Protein AF-0000000081416706 (afdb_homodimer)

Structure (mmCIF, N/CA/C/O backbone):
data_AF-0000000081416706-model_v1
#
loop_
_entity.id
_entity.type
_entity.pdbx_description
1 polymer 'Fido domain-containing protein'
#
loop_
_atom_site.group_PDB
_atom_site.id
_atom_site.type_symbol
_atom_site.label_atom_id
_atom_site.label_alt_id
_atom_site.label_comp_id
_atom_site.label_asym_id
_atom_site.label_entity_id
_atom_site.label_seq_id
_atom_site.pdbx_PDB_ins_code
_atom_site.Cartn_x
_atom_site.Cartn_y
_atom_site.Cartn_z
_atom_site.occupancy
_atom_site.B_iso_or_equiv
_atom_site.auth_seq_id
_atom_site.auth_comp_id
_atom_site.auth_asym_id
_atom_site.auth_atom_id
_atom_site.pdbx_PDB_model_num
ATOM 1 N N . MET A 1 1 ? -8.039 29.594 26.156 1 27.03 1 MET A N 1
ATOM 2 C CA 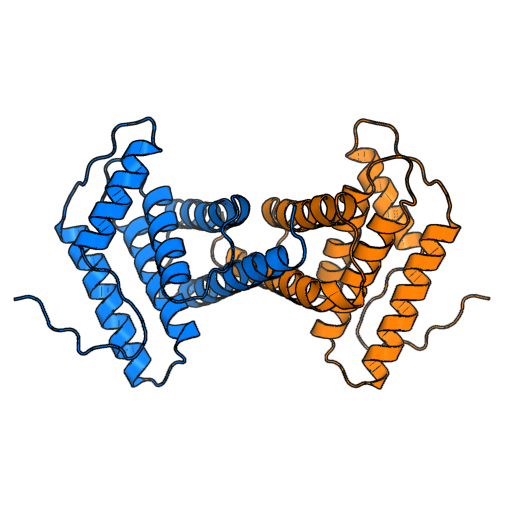. MET A 1 1 ? -9.359 28.984 26.078 1 27.03 1 MET A CA 1
ATOM 3 C C . MET A 1 1 ? -9.305 27.688 25.266 1 27.03 1 MET A C 1
ATOM 5 O O . MET A 1 1 ? -8.891 27.688 24.109 1 27.03 1 MET A O 1
ATOM 9 N N . HIS A 1 2 ? -9.125 26.594 25.922 1 32.44 2 HIS A N 1
ATOM 10 C CA . HIS A 1 2 ? -9.078 25.266 25.328 1 32.44 2 HIS A CA 1
ATOM 11 C C . HIS A 1 2 ? -10.352 24.969 24.547 1 32.44 2 HIS A C 1
ATOM 13 O O . HIS A 1 2 ? -11.453 25.016 25.094 1 32.44 2 HIS A O 1
ATOM 19 N N . LYS A 1 3 ? -10.43 25.5 23.375 1 37.28 3 LYS A N 1
ATOM 20 C CA . LYS A 1 3 ? -11.633 25.344 22.562 1 37.28 3 LYS A CA 1
ATOM 21 C C . LYS A 1 3 ? -12.148 23.906 22.609 1 37.28 3 LYS A C 1
ATOM 23 O O . LYS A 1 3 ? -11.398 22.969 22.391 1 37.28 3 LYS A O 1
ATOM 28 N N . ASP A 1 4 ? -13.133 23.594 23.453 1 36.72 4 ASP A N 1
ATOM 29 C CA . ASP A 1 4 ? -13.914 22.359 23.609 1 36.72 4 ASP A CA 1
ATOM 30 C C . ASP A 1 4 ? -14.469 21.891 22.266 1 36.72 4 ASP A C 1
ATOM 32 O O . ASP A 1 4 ? -15.312 22.562 21.672 1 36.72 4 ASP A O 1
ATOM 36 N N . PHE A 1 5 ? -13.688 21.453 21.344 1 41.62 5 PHE A N 1
ATOM 37 C CA . PHE A 1 5 ? -14.234 20.922 20.094 1 41.62 5 PHE A CA 1
ATOM 38 C C . PHE A 1 5 ? -15.328 19.891 20.391 1 41.62 5 PHE A C 1
ATOM 40 O O . PHE A 1 5 ? -15.156 19.031 21.25 1 41.62 5 PHE A O 1
ATOM 47 N N . GLY A 1 6 ? -16.453 20.141 20.594 1 43.25 6 GLY A N 1
ATOM 48 C CA . GLY A 1 6 ? -17.531 19.156 20.703 1 43.25 6 GLY A CA 1
ATOM 49 C C . GLY A 1 6 ? -17.141 17.781 20.188 1 43.25 6 GLY A C 1
ATOM 50 O O . GLY A 1 6 ? -16.297 17.672 19.297 1 43.25 6 GLY A O 1
ATOM 51 N N . GLY A 1 7 ? -17.016 16.781 21.047 1 49.47 7 GLY A N 1
ATOM 52 C CA . GLY A 1 7 ? -16.5 15.43 20.922 1 49.47 7 GLY A CA 1
ATOM 53 C C . GLY A 1 7 ? -16.938 14.742 19.641 1 49.47 7 GLY A C 1
ATOM 54 O O . GLY A 1 7 ? -18.109 14.789 19.266 1 49.47 7 GLY A O 1
ATOM 55 N N . VAL A 1 8 ? -16.25 14.992 18.391 1 60 8 VAL A N 1
ATOM 56 C CA . VAL A 1 8 ? -16.469 14.094 17.266 1 60 8 VAL A CA 1
ATOM 57 C C . VAL A 1 8 ? -16.594 12.656 17.766 1 60 8 VAL A C 1
ATOM 59 O O . VAL A 1 8 ? -15.695 12.141 18.422 1 60 8 VAL A O 1
ATOM 62 N N . ARG A 1 9 ? -17.766 12.188 17.828 1 62.22 9 ARG A N 1
ATOM 63 C CA . ARG A 1 9 ? -18.078 10.891 18.406 1 62.22 9 ARG A CA 1
ATOM 64 C C . ARG A 1 9 ? -17.25 9.789 17.781 1 62.22 9 ARG A C 1
ATOM 66 O O . ARG A 1 9 ? -17.094 9.742 16.547 1 62.22 9 ARG A O 1
ATOM 73 N N . ASP A 1 10 ? -16.391 9.328 18.609 1 78.44 10 ASP A N 1
ATOM 74 C CA . ASP A 1 10 ? -15.82 8 18.406 1 78.44 10 ASP A CA 1
ATOM 75 C C . ASP A 1 10 ? -14.562 8.07 17.547 1 78.44 10 ASP A C 1
ATOM 77 O O . ASP A 1 10 ? -14.195 7.086 16.891 1 78.44 10 ASP A O 1
ATOM 81 N N . VAL A 1 11 ? -14.047 9.336 17.312 1 91.06 11 VAL A N 1
ATOM 82 C CA . VAL A 1 11 ? -12.773 9.477 16.609 1 91.06 11 VAL A CA 1
ATOM 83 C C . VAL A 1 11 ? -11.773 10.219 17.516 1 91.06 11 VAL A C 1
ATOM 85 O O . VAL A 1 11 ? -12.102 11.266 18.078 1 91.06 11 VAL A O 1
ATOM 88 N N . TYR A 1 12 ? -10.664 9.672 17.703 1 93.94 12 TYR A N 1
ATOM 89 C CA . TYR A 1 12 ? -9.602 10.336 18.453 1 93.94 12 TYR A CA 1
ATOM 90 C C . TYR A 1 12 ? -8.914 11.391 17.594 1 93.94 12 TYR A C 1
ATOM 92 O O . TYR A 1 12 ? -8.5 11.109 16.469 1 93.94 12 TYR A O 1
ATOM 100 N N . LEU A 1 13 ? -8.797 12.547 18.109 1 94.44 13 LEU A N 1
ATOM 101 C CA . LEU A 1 13 ? -8.047 13.633 17.484 1 94.44 13 LEU A CA 1
ATOM 102 C C . LEU A 1 13 ? -6.859 14.039 18.359 1 94.44 13 LEU A C 1
ATOM 104 O O . LEU A 1 13 ? -6.984 14.125 19.594 1 94.44 13 LEU A O 1
ATOM 108 N N . PRO A 1 14 ? -5.77 14.281 17.75 1 93.5 14 PRO A N 1
ATOM 109 C CA . PRO A 1 14 ? -4.582 14.594 18.547 1 93.5 14 PRO A CA 1
ATOM 110 C C . PRO A 1 14 ? -4.625 16 19.141 1 93.5 14 PRO A C 1
ATOM 112 O O . PRO A 1 14 ? -5.324 16.875 18.625 1 93.5 14 PRO A O 1
ATOM 115 N N . THR A 1 15 ? -3.932 16.141 20.203 1 96.31 15 THR A N 1
ATOM 116 C CA . THR A 1 15 ? -3.688 17.438 20.812 1 96.31 15 THR A CA 1
ATOM 117 C C . THR A 1 15 ? -2.305 17.969 20.438 1 96.31 15 THR A C 1
ATOM 119 O O . THR A 1 15 ? -1.508 17.25 19.828 1 96.31 15 THR A O 1
ATOM 122 N N . VAL A 1 16 ? -2.076 19.203 20.781 1 97.94 16 VAL A N 1
ATOM 123 C CA . VAL A 1 16 ? -0.749 19.766 20.562 1 97.94 16 VAL A CA 1
ATOM 124 C C . VAL A 1 16 ? 0.293 18.953 21.328 1 97.94 16 VAL A C 1
ATOM 126 O O . VAL A 1 16 ? 1.396 18.719 20.828 1 97.94 16 VAL A O 1
ATOM 129 N N . ASN A 1 17 ? -0.046 18.5 22.516 1 97.19 17 ASN A N 1
ATOM 130 C CA . ASN A 1 17 ? 0.869 17.688 23.297 1 97.19 17 ASN A CA 1
ATOM 131 C C . ASN A 1 17 ? 1.166 16.344 22.625 1 97.19 17 ASN A C 1
ATOM 133 O O . ASN A 1 17 ? 2.285 15.836 22.703 1 97.19 17 ASN A O 1
ATOM 137 N N . ASP A 1 18 ? 0.203 15.758 22 1 96.88 18 ASP A N 1
ATOM 138 C CA . ASP A 1 18 ? 0.428 14.539 21.234 1 96.88 18 ASP A CA 1
ATOM 139 C C . ASP A 1 18 ? 1.449 14.773 20.125 1 96.88 18 ASP A C 1
ATOM 141 O O . ASP A 1 18 ? 2.326 13.938 19.891 1 96.88 18 ASP A O 1
ATOM 145 N N . LEU A 1 19 ? 1.321 15.922 19.422 1 98.31 19 LEU A N 1
ATOM 146 C CA . LEU A 1 19 ? 2.258 16.25 18.359 1 98.31 19 LEU A CA 1
ATOM 147 C C . LEU A 1 19 ? 3.66 16.469 18.906 1 98.31 19 LEU A C 1
ATOM 149 O O . LEU A 1 19 ? 4.645 16.031 18.312 1 98.31 19 LEU A O 1
ATOM 153 N N . LYS A 1 20 ? 3.756 17.094 20.062 1 97.56 20 LYS A N 1
ATOM 154 C CA . LYS A 1 20 ? 5.055 17.312 20.688 1 97.56 20 LYS A CA 1
ATOM 155 C C . LYS A 1 20 ? 5.711 15.984 21.078 1 97.56 20 LYS A C 1
ATOM 157 O O . LYS A 1 20 ? 6.926 15.828 20.938 1 97.56 20 LYS A O 1
ATOM 162 N N . THR A 1 21 ? 4.926 15.102 21.578 1 96.81 21 THR A N 1
ATOM 163 C CA . THR A 1 21 ? 5.438 13.766 21.875 1 96.81 21 THR A CA 1
ATOM 164 C C . THR A 1 21 ? 5.996 13.109 20.609 1 96.81 21 THR A C 1
ATOM 166 O O . THR A 1 21 ? 7.055 12.477 20.656 1 96.81 21 THR A O 1
ATOM 169 N N . SER A 1 22 ? 5.285 13.203 19.484 1 97.19 22 SER A N 1
ATOM 170 C CA . SER A 1 22 ? 5.75 12.664 18.203 1 97.19 22 SER A CA 1
ATOM 171 C C . SER A 1 22 ? 7.059 13.312 17.766 1 97.19 22 SER A C 1
ATOM 173 O O . SER A 1 22 ? 7.922 12.648 17.188 1 97.19 22 SER A O 1
ATOM 175 N N . ILE A 1 23 ? 7.223 14.586 18.094 1 97.5 23 ILE A N 1
ATOM 176 C CA . ILE A 1 23 ? 8.438 15.305 17.734 1 97.5 23 ILE A CA 1
ATOM 177 C C . ILE A 1 23 ? 9.625 14.727 18.516 1 97.5 23 ILE A C 1
ATOM 179 O O . ILE A 1 23 ? 10.719 14.594 17.969 1 97.5 23 ILE A O 1
ATOM 183 N N . GLU A 1 24 ? 9.398 14.344 19.75 1 95.75 24 GLU A N 1
ATOM 184 C CA . GLU A 1 24 ? 10.453 13.727 20.547 1 95.75 24 GLU A CA 1
ATOM 185 C C . GLU A 1 24 ? 10.922 12.422 19.922 1 95.75 24 GLU A C 1
ATOM 187 O O . GLU A 1 24 ? 12.117 12.109 19.938 1 95.75 24 GLU A O 1
ATOM 192 N N . ILE A 1 25 ? 10.016 11.727 19.344 1 95 25 ILE A N 1
ATOM 193 C CA . ILE A 1 25 ? 10.336 10.469 18.688 1 95 25 ILE A CA 1
ATOM 194 C C . ILE A 1 25 ? 11.18 10.734 17.453 1 95 25 ILE A C 1
ATOM 196 O O . ILE A 1 25 ? 12.18 10.047 17.203 1 95 25 ILE A O 1
ATOM 200 N N . ILE A 1 26 ? 10.805 11.742 16.688 1 94.75 26 ILE A N 1
ATOM 201 C CA . ILE A 1 26 ? 11.516 12.094 15.469 1 94.75 26 ILE A CA 1
ATOM 202 C C . ILE A 1 26 ? 12.938 12.531 15.805 1 94.75 26 ILE A C 1
ATOM 204 O O . ILE A 1 26 ? 13.883 12.219 15.078 1 94.75 26 ILE A O 1
ATOM 208 N N . LYS A 1 27 ? 13.109 13.273 16.891 1 93.5 27 LYS A N 1
ATOM 209 C CA . LYS A 1 27 ? 14.422 13.75 17.328 1 93.5 27 LYS A CA 1
ATOM 210 C C . LYS A 1 27 ? 15.367 12.578 17.578 1 93.5 27 LYS A C 1
ATOM 212 O O . LYS A 1 27 ? 16.562 12.672 17.297 1 93.5 27 LYS A O 1
ATOM 217 N N . GLU A 1 28 ? 14.828 11.492 18.031 1 90.56 28 GLU A N 1
ATOM 218 C CA . GLU A 1 28 ? 15.633 10.312 18.359 1 90.56 28 GLU A CA 1
ATOM 219 C C . GLU A 1 28 ? 16.031 9.547 17.109 1 90.56 28 GLU A C 1
ATOM 221 O O . GLU A 1 28 ? 17 8.789 17.109 1 90.56 28 GLU A O 1
ATOM 226 N N . HIS A 1 29 ? 15.297 9.789 15.992 1 86.12 29 HIS A N 1
ATOM 227 C CA . HIS A 1 29 ? 15.508 8.977 14.805 1 86.12 29 HIS A CA 1
ATOM 228 C C . HIS A 1 29 ? 16.094 9.812 13.664 1 86.12 29 HIS A C 1
ATOM 230 O O . HIS A 1 29 ? 16.109 9.367 12.516 1 86.12 29 HIS A O 1
ATOM 236 N N . THR A 1 30 ? 16.375 11.039 14 1 83.88 30 THR A N 1
ATOM 237 C CA . THR A 1 30 ? 16.984 11.922 13.008 1 83.88 30 THR A CA 1
ATOM 238 C C . THR A 1 30 ? 18.406 12.312 13.422 1 83.88 30 THR A C 1
ATOM 240 O O . THR A 1 30 ? 18.656 12.586 14.594 1 83.88 30 THR A O 1
ATOM 243 N N . GLU A 1 31 ? 19.312 12.195 12.484 1 83.06 31 GLU A N 1
ATOM 244 C CA . GLU A 1 31 ? 20.719 12.5 12.773 1 83.06 31 GLU A CA 1
ATOM 245 C C . GLU A 1 31 ? 20.906 13.977 13.094 1 83.06 31 GLU A C 1
ATOM 247 O O . GLU A 1 31 ? 21.547 14.328 14.086 1 83.06 31 GLU A O 1
ATOM 252 N N . ASP A 1 32 ? 20.391 14.867 12.234 1 81.44 32 ASP A N 1
ATOM 253 C CA . ASP A 1 32 ? 20.484 16.297 12.469 1 81.44 32 ASP A CA 1
ATO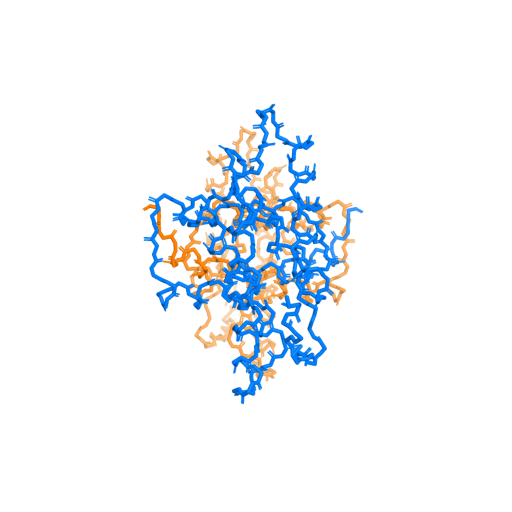M 254 C C . ASP A 1 32 ? 19.531 16.75 13.57 1 81.44 32 ASP A C 1
ATOM 256 O O . ASP A 1 32 ? 18.453 16.156 13.75 1 81.44 32 ASP A O 1
ATOM 260 N N . PRO A 1 33 ? 19.984 17.734 14.336 1 87.5 33 PRO A N 1
ATOM 261 C CA . PRO A 1 33 ? 19.109 18.219 15.398 1 87.5 33 PRO A CA 1
ATOM 262 C C . PRO A 1 33 ? 17.766 18.719 14.875 1 87.5 33 PRO A C 1
ATOM 264 O O . PRO A 1 33 ? 17.703 19.406 13.852 1 87.5 33 PRO A O 1
ATOM 267 N N . VAL A 1 34 ? 16.703 18.25 15.438 1 93.81 34 VAL A N 1
ATOM 268 C CA . VAL A 1 34 ? 15.336 18.641 15.133 1 93.81 34 VAL A CA 1
ATOM 269 C C . VAL A 1 34 ? 14.797 19.531 16.25 1 93.81 34 VAL A C 1
ATOM 271 O O . VAL A 1 34 ? 14.859 19.172 17.422 1 93.81 34 VAL A O 1
ATOM 274 N N . GLU A 1 35 ? 14.414 20.703 15.867 1 95.31 35 GLU A N 1
ATOM 275 C CA . GLU A 1 35 ? 13.828 21.625 16.828 1 95.31 35 GLU A CA 1
ATOM 276 C C . GLU A 1 35 ? 12.469 22.141 16.359 1 95.31 35 GLU A C 1
ATOM 278 O O . GLU A 1 35 ? 12.266 22.375 15.164 1 95.31 35 GLU A O 1
ATOM 283 N N . LEU A 1 36 ? 11.562 22.312 17.297 1 97.12 36 LEU A N 1
ATOM 284 C CA . LEU A 1 36 ? 10.281 22.953 17.016 1 97.12 36 LEU A CA 1
ATOM 285 C C . LEU A 1 36 ? 10.461 24.438 16.766 1 97.12 36 LEU A C 1
ATOM 287 O O . LEU A 1 36 ? 11.008 25.156 17.594 1 97.12 36 LEU A O 1
ATOM 291 N N . MET A 1 37 ? 9.977 24.875 15.586 1 96.31 37 MET A N 1
ATOM 292 C CA . MET A 1 37 ? 10.141 26.281 15.195 1 96.31 37 MET A CA 1
ATOM 293 C C . MET A 1 37 ? 9.039 27.141 15.805 1 96.31 37 MET A C 1
ATOM 295 O O . MET A 1 37 ? 9.273 28.297 16.156 1 96.31 37 MET A O 1
ATOM 299 N N . SER A 1 38 ? 7.895 26.594 15.898 1 92.69 38 SER A N 1
ATOM 300 C CA . SER A 1 38 ? 6.754 27.375 16.359 1 92.69 38 SER A CA 1
ATOM 301 C C . SER A 1 38 ? 5.637 26.469 16.875 1 92.69 38 SER A C 1
ATOM 303 O O . SER A 1 38 ? 5.09 25.672 16.109 1 92.69 38 SER A O 1
ATOM 305 N N . GLU A 1 39 ? 5.277 26.688 18.031 1 96.56 39 GLU A N 1
ATOM 306 C CA . GLU A 1 39 ? 4.148 25.938 18.578 1 96.56 39 GLU A CA 1
ATOM 307 C C . GLU A 1 39 ? 2.834 26.375 17.938 1 96.56 39 GLU A C 1
ATOM 309 O O . GLU A 1 39 ? 1.889 25.578 17.859 1 96.56 39 GLU A O 1
ATOM 314 N N . GLU A 1 40 ? 2.797 27.562 17.438 1 97.5 40 GLU A N 1
ATOM 315 C CA . GLU A 1 40 ? 1.608 28.094 16.781 1 97.5 40 GLU A CA 1
ATOM 316 C C . GLU A 1 40 ? 1.27 27.266 15.531 1 97.5 40 GLU A C 1
ATOM 318 O O . GLU A 1 40 ? 0.095 27.078 15.219 1 97.5 40 GLU A O 1
ATOM 323 N N . LYS A 1 41 ? 2.283 26.828 14.836 1 98.19 41 LYS A N 1
ATOM 324 C CA . LYS A 1 41 ? 2.057 26 13.664 1 98.19 41 LYS A CA 1
ATOM 325 C C . LYS A 1 41 ? 1.415 24.672 14.039 1 98.19 41 LYS A C 1
ATOM 327 O O . LYS A 1 41 ? 0.538 24.172 13.336 1 98.19 41 LYS A O 1
ATOM 332 N N . LEU A 1 42 ? 1.836 24.141 15.188 1 98.56 42 LEU A N 1
ATOM 333 C CA . LEU A 1 42 ? 1.213 22.906 15.672 1 98.56 42 LEU A CA 1
ATOM 334 C C . LEU A 1 42 ? -0.248 23.156 16.031 1 98.56 42 LEU A C 1
ATOM 336 O O . LEU A 1 42 ? -1.109 22.312 15.742 1 98.56 42 LEU A O 1
ATOM 340 N N . GLU A 1 43 ? -0.478 24.281 16.672 1 98.25 43 GLU A N 1
ATOM 341 C CA . GLU A 1 43 ? -1.843 24.641 17.047 1 98.25 43 GLU A CA 1
ATOM 342 C C . GLU A 1 43 ? -2.736 24.766 15.812 1 98.25 43 GLU A C 1
ATOM 344 O O . GLU A 1 43 ? -3.885 24.328 15.828 1 98.25 43 GLU A O 1
ATOM 349 N N . GLN A 1 44 ? -2.178 25.328 14.805 1 98.25 44 GLN A N 1
ATOM 350 C CA . GLN A 1 44 ? -2.918 25.484 13.555 1 98.25 44 GLN A CA 1
ATOM 351 C C . GLN A 1 44 ? -3.291 24.125 12.977 1 98.25 44 GLN A C 1
ATOM 353 O O . GLN A 1 44 ? -4.422 23.922 12.531 1 98.25 44 GLN A O 1
ATOM 358 N N . VAL A 1 45 ? -2.361 23.219 12.93 1 98.31 45 VAL A N 1
ATOM 359 C CA . VAL A 1 45 ? -2.59 21.875 12.406 1 98.31 45 VAL A CA 1
ATOM 360 C C . VAL A 1 45 ? -3.713 21.203 13.188 1 98.31 45 VAL A C 1
ATOM 362 O O . VAL A 1 45 ? -4.637 20.625 12.602 1 98.31 45 VAL A O 1
ATOM 365 N N . VAL A 1 46 ? -3.695 21.281 14.5 1 98.12 46 VAL A N 1
ATOM 366 C CA . VAL A 1 46 ? -4.664 20.641 15.383 1 98.12 46 VAL A CA 1
ATOM 367 C C . VAL A 1 46 ? -6.035 21.281 15.211 1 98.12 46 VAL A C 1
ATOM 369 O O . VAL A 1 46 ? -7.051 20.594 15.117 1 98.12 46 VAL A O 1
ATOM 372 N N . GLU A 1 47 ? -6.023 22.578 15.125 1 97.19 47 GLU A N 1
ATOM 373 C CA . GLU A 1 47 ? -7.277 23.312 14.945 1 97.19 47 GLU A CA 1
ATOM 374 C C . GLU A 1 47 ? -7.938 22.953 13.617 1 97.19 47 GLU A C 1
ATOM 376 O O . GLU A 1 47 ? -9.148 22.734 13.555 1 97.19 47 GLU A O 1
ATOM 381 N N . SER A 1 48 ?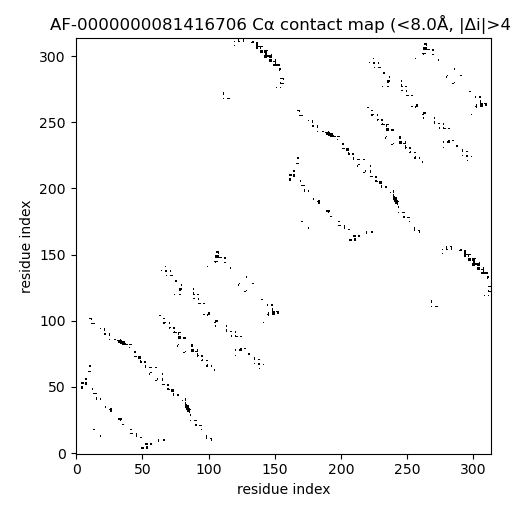 -7.125 22.938 12.602 1 96.62 48 SER A N 1
ATOM 382 C CA . SER A 1 48 ? -7.633 22.578 11.281 1 96.62 48 SER A CA 1
ATOM 383 C C . SER A 1 48 ? -8.211 21.156 11.289 1 96.62 48 SER A C 1
ATOM 385 O O . SER A 1 48 ? -9.266 20.922 10.703 1 96.62 48 SER A O 1
ATOM 387 N N . ALA A 1 49 ? -7.547 20.25 11.922 1 95.81 49 ALA A N 1
ATOM 388 C CA . ALA A 1 49 ? -8.008 18.859 12.039 1 95.81 49 ALA A CA 1
ATOM 389 C C . ALA A 1 49 ? -9.352 18.797 12.758 1 95.81 49 ALA A C 1
ATOM 391 O O . ALA A 1 49 ? -10.266 18.109 12.305 1 95.81 49 ALA A O 1
ATOM 392 N N . HIS A 1 50 ? -9.453 19.516 13.844 1 95.5 50 HIS A N 1
ATOM 393 C CA . HIS A 1 50 ? -10.68 19.516 14.633 1 95.5 50 HIS A CA 1
ATOM 394 C C . HIS A 1 50 ? -11.836 20.125 13.852 1 95.5 50 HIS A C 1
ATOM 396 O O . HIS A 1 50 ? -12.961 19.625 13.898 1 95.5 50 HIS A O 1
ATOM 402 N N . PHE A 1 51 ? -11.531 21.172 13.203 1 96.19 51 PHE A N 1
ATOM 403 C CA . PHE A 1 51 ? -12.547 21.844 12.391 1 96.19 51 PHE A CA 1
ATOM 404 C C . PHE A 1 51 ? -13.055 20.906 11.297 1 96.19 51 PHE A C 1
ATOM 406 O O . PHE A 1 51 ? -14.266 20.75 11.117 1 96.19 51 PHE A O 1
ATOM 413 N N . LEU A 1 52 ? -12.117 20.281 10.602 1 96.94 52 LEU A N 1
ATOM 414 C CA . LEU A 1 52 ? -12.492 19.375 9.523 1 96.94 52 LEU A CA 1
ATOM 415 C C . LEU A 1 52 ? -13.305 18.203 10.055 1 96.94 52 LEU A C 1
ATOM 417 O O . LEU A 1 52 ? -14.312 17.828 9.461 1 96.94 52 LEU A O 1
ATOM 421 N N . ALA A 1 53 ? -12.891 17.656 11.141 1 96.56 53 ALA A N 1
ATOM 422 C CA . ALA A 1 53 ? -13.602 16.547 11.75 1 96.56 53 ALA A CA 1
ATOM 423 C C . ALA A 1 53 ? -15.047 16.922 12.07 1 96.56 53 ALA A C 1
ATOM 425 O O . ALA A 1 53 ? -15.977 16.172 11.789 1 96.56 53 ALA A O 1
ATOM 426 N N . SER A 1 54 ? -15.195 18.109 12.625 1 95 54 SER A N 1
ATOM 427 C CA . SER A 1 54 ? -16.531 18.594 12.977 1 95 54 SER A CA 1
ATOM 428 C C . SER A 1 54 ? -17.391 18.766 11.727 1 95 54 SER A C 1
ATOM 430 O O . SER A 1 54 ? -18.578 18.406 11.727 1 95 54 SER A O 1
ATOM 432 N N . LEU A 1 55 ? -16.828 19.328 10.734 1 96.12 55 LEU A N 1
ATOM 433 C CA . LEU A 1 55 ? -17.531 19.547 9.477 1 96.12 55 LEU A CA 1
ATOM 434 C C . LEU A 1 55 ? -17.969 18.203 8.875 1 96.12 55 LEU A C 1
ATOM 436 O O . LEU A 1 55 ? -19.125 18.062 8.469 1 96.12 55 LEU A O 1
ATOM 440 N N . LEU A 1 56 ? -17.078 17.266 8.836 1 96.12 56 LEU A N 1
ATOM 441 C CA . LEU A 1 56 ? -17.359 15.969 8.242 1 96.12 56 LEU A CA 1
ATOM 442 C C . LEU A 1 56 ? -18.422 15.219 9.039 1 96.12 56 LEU A C 1
ATOM 444 O O . LEU A 1 56 ? -19.281 14.547 8.461 1 96.12 56 LEU A O 1
ATOM 448 N N . GLN A 1 57 ? -18.344 15.359 10.328 1 93.69 57 GLN A N 1
ATOM 449 C CA . GLN A 1 57 ? -19.359 14.734 11.18 1 93.69 57 GLN A CA 1
ATOM 450 C C . GLN A 1 57 ? -20.75 15.281 10.883 1 93.69 57 GLN A C 1
ATOM 452 O O . GLN A 1 57 ? -21.719 14.523 10.781 1 93.69 57 GLN A O 1
ATOM 457 N N . ARG A 1 58 ? -20.828 16.562 10.719 1 95.12 58 ARG A N 1
ATOM 458 C CA . ARG A 1 58 ? -22.094 17.203 10.406 1 95.12 58 ARG A CA 1
ATOM 459 C C . ARG A 1 58 ? -22.625 16.75 9.055 1 95.12 58 ARG A C 1
ATOM 461 O O . ARG A 1 58 ? -23.828 16.641 8.852 1 95.12 58 ARG A O 1
ATOM 468 N N . GLU A 1 59 ? -21.734 16.406 8.133 1 96 59 GLU A N 1
ATOM 469 C CA . GLU A 1 59 ? -22.094 15.977 6.785 1 96 59 GLU A CA 1
ATOM 470 C C . GLU A 1 59 ? -22.453 14.492 6.746 1 96 59 GLU A C 1
ATOM 472 O O . GLU A 1 59 ? -22.844 13.969 5.699 1 96 59 GLU A O 1
ATOM 477 N N . GLY A 1 60 ? -22.281 13.836 7.809 1 94.44 60 GLY A N 1
ATOM 478 C CA . GLY A 1 60 ? -22.672 12.438 7.898 1 94.44 60 GLY A CA 1
ATOM 479 C C . GLY A 1 60 ? -21.656 11.492 7.281 1 94.44 60 GLY A C 1
ATOM 480 O O . GLY A 1 60 ? -22 10.383 6.863 1 94.44 60 GLY A O 1
ATOM 481 N N . ILE A 1 61 ? -20.406 11.922 7.242 1 93.88 61 ILE A N 1
ATOM 482 C CA . ILE A 1 61 ? -19.344 11.086 6.699 1 93.88 61 ILE A CA 1
ATOM 483 C C . ILE A 1 61 ? -19.047 9.938 7.664 1 93.88 61 ILE A C 1
ATOM 485 O O . ILE A 1 61 ? -19.078 10.125 8.883 1 93.88 61 ILE A O 1
ATOM 489 N N . GLY A 1 62 ? -18.781 8.758 7.133 1 94.25 62 GLY A N 1
ATOM 490 C CA . GLY A 1 62 ? -18.438 7.621 7.965 1 94.25 62 GLY A CA 1
ATOM 491 C C . GLY A 1 62 ? -17.156 7.836 8.766 1 94.25 62 GLY A C 1
ATOM 492 O O . GLY A 1 62 ? -16.281 8.586 8.344 1 94.25 62 GLY A O 1
ATOM 493 N N . GLU A 1 63 ? -17.047 7.152 9.844 1 94.75 63 GLU A N 1
ATOM 494 C CA . GLU A 1 63 ? -15.945 7.336 10.781 1 94.75 63 GLU A CA 1
ATOM 495 C C . GLU A 1 63 ? -14.609 7.051 10.117 1 94.75 63 GLU A C 1
ATOM 497 O O . GLU A 1 63 ? -13.656 7.816 10.281 1 94.75 63 GLU A O 1
ATOM 502 N N . ASP A 1 64 ? -14.555 5.969 9.391 1 95.81 64 ASP A N 1
ATOM 503 C CA . ASP A 1 64 ? -13.297 5.613 8.742 1 95.81 64 ASP A CA 1
ATOM 504 C C . ASP A 1 64 ? -12.852 6.707 7.777 1 95.81 64 ASP A C 1
ATOM 506 O O . ASP A 1 64 ? -11.688 7.113 7.789 1 95.81 64 ASP A O 1
ATOM 510 N N . GLU A 1 65 ? -13.781 7.145 6.957 1 96.5 65 GLU A N 1
ATOM 511 C CA . GLU A 1 65 ? -13.461 8.18 5.984 1 96.5 65 GLU A CA 1
ATOM 512 C C . GLU A 1 65 ? -13.07 9.484 6.676 1 96.5 65 GLU A C 1
ATOM 514 O O . GLU A 1 65 ? -12.164 10.188 6.223 1 96.5 65 GLU A O 1
ATOM 519 N N . MET A 1 66 ? -13.742 9.789 7.715 1 96.69 66 MET A N 1
ATOM 520 C CA . MET A 1 66 ? -13.414 10.984 8.492 1 96.69 66 MET A CA 1
ATOM 521 C C . MET A 1 66 ? -11.977 10.922 9.008 1 96.69 66 MET A C 1
ATOM 523 O O . MET A 1 66 ? -11.219 11.883 8.867 1 96.69 66 MET A O 1
ATOM 527 N N . VAL A 1 67 ? -11.617 9.75 9.562 1 97.62 67 VAL A N 1
ATOM 528 C CA . VAL A 1 67 ? -10.266 9.57 10.094 1 97.62 67 VAL A CA 1
ATOM 529 C C . VAL A 1 67 ? -9.242 9.75 8.977 1 97.62 67 VAL A C 1
ATOM 531 O O . VAL A 1 67 ? -8.242 10.445 9.148 1 97.62 67 VAL A O 1
ATOM 534 N N . LEU A 1 68 ? -9.539 9.164 7.828 1 98.38 68 LEU A N 1
ATOM 535 C CA . LEU A 1 68 ? -8.609 9.25 6.703 1 98.38 68 LEU A CA 1
ATOM 536 C C . LEU A 1 68 ? -8.398 10.695 6.27 1 98.38 68 LEU A C 1
ATOM 538 O O . LEU A 1 68 ? -7.266 11.125 6.055 1 98.38 68 LEU A O 1
ATOM 542 N N . LEU A 1 69 ? -9.445 11.43 6.211 1 98.06 69 LEU A N 1
ATOM 543 C CA . LEU A 1 69 ? -9.367 12.805 5.73 1 98.06 69 LEU A CA 1
ATOM 544 C C . LEU A 1 69 ? -8.695 13.703 6.762 1 98.06 69 LEU A C 1
ATOM 546 O O . LEU A 1 69 ? -7.883 14.562 6.406 1 98.06 69 LEU A O 1
ATOM 550 N N . VAL A 1 70 ? -9 13.508 7.992 1 98.06 70 VAL A N 1
ATOM 551 C CA . VAL A 1 70 ? -8.438 14.344 9.047 1 98.06 70 VAL A CA 1
ATOM 552 C C . VAL A 1 70 ? -6.941 14.055 9.188 1 98.06 70 VAL A C 1
ATOM 554 O O . VAL A 1 70 ? -6.129 14.977 9.281 1 98.06 70 VAL A O 1
ATOM 557 N N . ALA A 1 71 ? -6.59 12.766 9.188 1 98.5 71 ALA A N 1
ATOM 558 C CA . ALA A 1 71 ? -5.176 12.398 9.211 1 98.5 71 ALA A CA 1
ATOM 559 C C . ALA A 1 71 ? -4.434 13.008 8.023 1 98.5 71 ALA A C 1
ATOM 561 O O . ALA A 1 71 ? -3.328 13.531 8.18 1 98.5 71 ALA A O 1
ATOM 562 N N . ALA A 1 72 ? -5.09 12.969 6.879 1 98.62 72 ALA A N 1
ATOM 563 C CA . ALA A 1 72 ? -4.512 13.516 5.66 1 98.62 72 ALA A CA 1
ATOM 564 C C . ALA A 1 72 ? -4.32 15.031 5.777 1 98.62 72 ALA A C 1
ATOM 566 O O . ALA A 1 72 ? -3.307 15.57 5.328 1 98.62 72 ALA A O 1
ATOM 567 N N . LYS A 1 73 ? -5.297 15.664 6.316 1 98.5 73 LYS A N 1
ATOM 568 C CA . LYS A 1 73 ? -5.219 17.109 6.465 1 98.5 73 LYS A CA 1
ATOM 569 C C . LYS A 1 73 ? -4.047 17.516 7.359 1 98.5 73 LYS A C 1
ATOM 571 O O . LYS A 1 73 ? -3.312 18.453 7.047 1 98.5 73 LYS A O 1
ATOM 576 N N . MET A 1 74 ? -3.867 16.797 8.422 1 98.5 74 MET A N 1
ATOM 577 C CA . MET A 1 74 ? -2.736 17.078 9.305 1 98.5 74 MET A CA 1
ATOM 578 C C . MET A 1 74 ? -1.413 16.844 8.586 1 98.5 74 MET A C 1
ATOM 580 O O . MET A 1 74 ? -0.515 17.688 8.648 1 98.5 74 MET A O 1
ATOM 584 N N . PHE A 1 75 ? -1.343 15.734 7.934 1 98.81 75 PHE A N 1
ATOM 585 C CA . PHE A 1 75 ? -0.178 15.406 7.121 1 98.81 75 PHE A CA 1
ATOM 586 C C . PHE A 1 75 ? 0.13 16.531 6.137 1 98.81 75 PHE A C 1
ATOM 588 O O . PHE A 1 75 ? 1.259 17.016 6.082 1 98.81 75 PHE A O 1
ATOM 595 N N . TYR A 1 76 ? -0.851 16.906 5.438 1 98.69 76 TYR A N 1
ATOM 596 C CA . TYR A 1 76 ? -0.781 17.938 4.41 1 98.69 76 TYR A CA 1
ATOM 597 C C . TYR A 1 76 ? -0.283 19.266 4.996 1 98.69 76 TYR A C 1
ATOM 599 O O . TYR A 1 76 ? 0.648 19.875 4.461 1 98.69 76 TYR A O 1
ATOM 607 N N . GLU A 1 77 ? -0.823 19.672 6.047 1 98.44 77 GLU A N 1
ATOM 608 C CA . GLU A 1 77 ? -0.474 20.953 6.652 1 98.44 77 GLU A CA 1
ATOM 609 C C . GLU A 1 77 ? 0.931 20.922 7.246 1 98.44 77 GLU A C 1
ATOM 611 O O . GLU A 1 77 ? 1.664 21.906 7.18 1 98.44 77 GLU A O 1
ATOM 616 N N . ILE A 1 78 ? 1.341 19.797 7.832 1 98.5 78 ILE A N 1
ATOM 617 C CA . ILE A 1 78 ? 2.688 19.672 8.383 1 98.5 78 ILE A CA 1
ATOM 618 C C . ILE A 1 78 ? 3.715 19.828 7.258 1 98.5 78 ILE A C 1
ATOM 620 O O . ILE A 1 78 ? 4.727 20.516 7.422 1 98.5 78 ILE A O 1
ATOM 624 N N . ILE A 1 79 ? 3.42 19.203 6.109 1 98.38 79 ILE A N 1
ATOM 625 C CA . ILE A 1 79 ? 4.34 19.281 4.977 1 98.38 79 ILE A CA 1
ATOM 626 C C . ILE A 1 79 ? 4.434 20.719 4.48 1 98.38 79 ILE A C 1
ATOM 628 O O . ILE A 1 79 ? 5.52 21.203 4.141 1 98.38 79 ILE A O 1
ATOM 632 N N . LEU A 1 80 ? 3.35 21.422 4.488 1 97.44 80 LEU A N 1
ATOM 633 C CA . LEU A 1 80 ? 3.322 22.766 3.914 1 97.44 80 LEU A CA 1
ATOM 634 C C . LEU A 1 80 ? 3.836 23.797 4.91 1 97.44 80 LEU A C 1
ATOM 636 O O . LEU A 1 80 ? 4.52 24.75 4.531 1 97.44 80 LEU A O 1
ATOM 640 N N . LEU A 1 81 ? 3.564 23.656 6.207 1 97.44 81 LEU A N 1
ATOM 641 C CA . LEU A 1 81 ? 3.9 24.641 7.23 1 97.44 81 LEU A CA 1
ATOM 642 C C . LEU A 1 81 ? 5.336 24.453 7.711 1 97.44 81 LEU A C 1
ATOM 644 O O . LEU A 1 81 ? 5.941 25.391 8.242 1 97.44 81 LEU A O 1
ATOM 648 N N . HIS A 1 82 ? 5.77 23.297 7.664 1 97.62 82 HIS A N 1
ATOM 649 C CA . HIS A 1 82 ? 7.121 22.969 8.094 1 97.62 82 HIS A CA 1
ATOM 650 C C . HIS A 1 82 ? 7.395 23.484 9.508 1 97.62 82 HIS A C 1
ATOM 652 O O . HIS A 1 82 ? 8.273 24.328 9.695 1 97.62 82 HIS A O 1
ATOM 658 N N . PRO A 1 83 ? 6.801 22.891 10.477 1 98.06 83 PRO A N 1
ATOM 659 C CA . PRO A 1 83 ? 6.934 23.391 11.852 1 98.06 83 PRO A CA 1
ATOM 660 C C . PRO A 1 83 ? 8.273 23.016 12.484 1 98.06 83 PRO A C 1
ATOM 662 O O . PRO A 1 83 ? 8.609 23.531 13.555 1 98.06 83 PRO A O 1
ATOM 665 N N . LEU A 1 84 ? 9.094 22.203 11.922 1 97.69 84 LEU A N 1
ATOM 666 C CA . LEU A 1 84 ? 10.383 21.766 12.445 1 97.69 84 LEU A CA 1
ATOM 667 C C . LEU A 1 84 ? 11.531 22.297 11.586 1 97.69 84 LEU A C 1
ATOM 669 O O . LEU A 1 84 ? 11.336 22.594 10.406 1 97.69 84 LEU A O 1
ATOM 673 N N . THR A 1 85 ? 12.781 22.422 12.203 1 96.38 85 THR A N 1
ATOM 674 C CA . THR A 1 85 ? 13.969 22.812 11.453 1 96.38 85 THR A CA 1
ATOM 675 C C . THR A 1 85 ? 14.367 21.734 10.453 1 96.38 85 THR A C 1
ATOM 677 O O . THR A 1 85 ? 14.984 22.031 9.43 1 96.38 85 THR A O 1
ATOM 680 N N . ASP A 1 86 ? 14.086 20.531 10.781 1 94.69 86 ASP A N 1
ATOM 681 C CA . ASP A 1 86 ? 14.32 19.344 9.953 1 94.69 86 ASP A CA 1
ATOM 682 C C . ASP A 1 86 ? 13.391 18.203 10.359 1 94.69 86 ASP A C 1
ATOM 684 O O . ASP A 1 86 ? 12.766 18.25 11.422 1 94.69 86 ASP A O 1
ATOM 688 N N . GLY A 1 87 ? 13.18 17.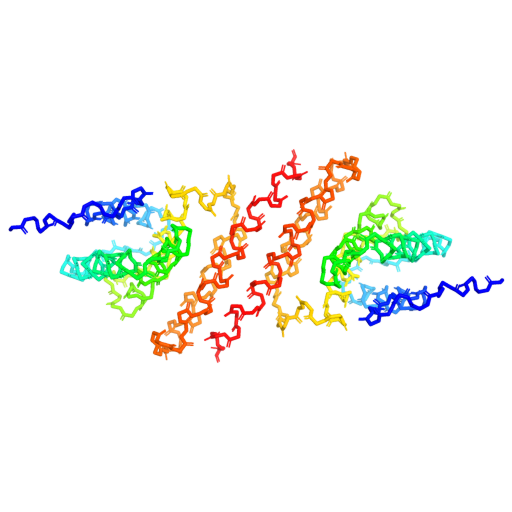25 9.414 1 95.44 87 GLY A N 1
ATOM 689 C CA . GLY A 1 87 ? 12.43 16.047 9.781 1 95.44 87 GLY A CA 1
ATOM 690 C C . GLY A 1 87 ? 10.93 16.203 9.602 1 95.44 87 GLY A C 1
ATOM 691 O O . GLY A 1 87 ? 10.156 15.398 10.125 1 95.44 87 GLY A O 1
ATOM 692 N N . ASN A 1 88 ? 10.484 17.219 8.82 1 97.31 88 ASN A N 1
ATOM 693 C CA . ASN A 1 88 ? 9.062 17.469 8.664 1 97.31 88 ASN A CA 1
ATOM 694 C C . ASN A 1 88 ? 8.367 16.344 7.914 1 97.31 88 ASN A C 1
ATOM 696 O O . ASN A 1 88 ? 7.246 15.961 8.258 1 97.31 88 ASN A O 1
ATOM 700 N N . LYS A 1 89 ? 9.031 15.805 6.891 1 97.62 89 LYS A N 1
ATOM 701 C CA . LYS A 1 89 ? 8.445 14.695 6.148 1 97.62 89 LYS A CA 1
ATOM 702 C C . LYS A 1 89 ? 8.242 13.484 7.051 1 97.62 89 LYS A C 1
ATOM 704 O O . LYS A 1 89 ? 7.188 12.836 7.008 1 97.62 89 LYS A O 1
ATOM 709 N N . ARG A 1 90 ? 9.195 13.234 7.84 1 97.5 90 ARG A N 1
ATOM 710 C CA . ARG A 1 90 ? 9.094 12.117 8.773 1 97.5 90 ARG A CA 1
ATOM 711 C C . ARG A 1 90 ? 8.055 12.406 9.852 1 97.5 90 ARG A C 1
ATOM 713 O O . ARG A 1 90 ? 7.312 11.508 10.258 1 97.5 90 ARG A O 1
ATOM 720 N N . PHE A 1 91 ? 8.047 13.648 10.336 1 98.19 91 PHE A N 1
ATOM 721 C CA . PHE A 1 91 ? 7.07 14.062 11.336 1 98.19 91 PHE A CA 1
ATOM 722 C C . PHE A 1 91 ? 5.648 13.914 10.805 1 98.19 91 PHE A C 1
ATOM 724 O O . PHE A 1 91 ? 4.801 13.305 11.453 1 98.19 91 PHE A O 1
ATOM 731 N N . ALA A 1 92 ? 5.414 14.383 9.578 1 98.62 92 ALA A N 1
ATOM 732 C CA . ALA A 1 92 ? 4.105 14.242 8.938 1 98.62 92 ALA A CA 1
ATOM 733 C C . ALA A 1 92 ? 3.713 12.773 8.805 1 98.62 92 ALA A C 1
ATOM 735 O O . ALA A 1 92 ? 2.57 12.406 9.078 1 98.62 92 ALA A O 1
ATOM 736 N N . THR A 1 93 ? 4.684 11.977 8.422 1 98.44 93 THR A N 1
ATOM 737 C CA . THR A 1 93 ? 4.457 10.547 8.242 1 98.44 93 THR A CA 1
ATOM 738 C C . THR A 1 93 ? 4.062 9.891 9.562 1 98.44 93 THR A C 1
ATOM 740 O O . THR A 1 93 ? 3.082 9.148 9.625 1 98.44 93 THR A O 1
ATOM 743 N N . LEU A 1 94 ? 4.785 10.227 10.609 1 97.75 94 LEU A N 1
ATOM 744 C CA . LEU A 1 94 ? 4.512 9.648 11.922 1 97.75 94 LEU A CA 1
ATOM 745 C C . LEU A 1 94 ? 3.131 10.055 12.414 1 97.75 94 LEU A C 1
ATOM 747 O O . LEU A 1 94 ? 2.377 9.219 12.922 1 97.75 94 LEU A O 1
ATOM 751 N N . VAL A 1 95 ? 2.795 11.297 12.297 1 98.31 95 VAL A N 1
ATOM 752 C CA . VAL A 1 95 ? 1.5 11.789 12.742 1 98.31 95 VAL A CA 1
ATOM 753 C C . VAL A 1 95 ? 0.38 11.094 11.977 1 98.31 95 VAL A C 1
ATOM 755 O O . VAL A 1 95 ? -0.612 10.664 12.562 1 98.31 95 VAL A O 1
ATOM 758 N N . TYR A 1 96 ? 0.546 10.977 10.672 1 98.69 96 TYR A N 1
ATOM 759 C CA . TYR A 1 96 ? -0.428 10.312 9.812 1 98.69 96 TYR A CA 1
ATOM 760 C C . TYR A 1 96 ? -0.673 8.883 10.266 1 98.69 96 TYR A C 1
ATOM 762 O O . TYR A 1 96 ? -1.817 8.484 10.492 1 98.69 96 TYR A O 1
ATOM 770 N N . LEU A 1 97 ? 0.402 8.141 10.469 1 98.25 97 LEU A N 1
ATOM 771 C CA . LEU A 1 97 ? 0.297 6.727 10.828 1 98.25 97 LEU A CA 1
ATOM 772 C C . LEU A 1 97 ? -0.226 6.562 12.25 1 98.25 97 LEU A C 1
ATOM 774 O O . LEU A 1 97 ? -0.973 5.625 12.531 1 98.25 97 LEU A O 1
ATOM 778 N N . THR A 1 98 ? 0.167 7.457 13.141 1 97.31 98 THR A N 1
ATOM 779 C CA . THR A 1 98 ? -0.338 7.414 14.508 1 97.31 98 THR A CA 1
ATOM 780 C C . THR A 1 98 ? -1.849 7.625 14.539 1 97.31 98 THR A C 1
ATOM 782 O O . THR A 1 98 ? -2.568 6.922 15.25 1 97.31 98 THR A O 1
ATOM 785 N N . MET A 1 99 ? -2.33 8.578 13.727 1 97.75 99 MET A N 1
ATOM 786 C CA . MET A 1 99 ? -3.764 8.836 13.633 1 97.75 99 MET A CA 1
ATOM 787 C C . MET A 1 99 ? -4.512 7.594 13.164 1 97.75 99 MET A C 1
ATOM 789 O O . MET A 1 99 ? -5.555 7.242 13.719 1 97.75 99 MET A O 1
ATOM 793 N N . LEU A 1 100 ? -3.982 6.895 12.172 1 97.81 100 LEU A N 1
ATOM 794 C CA . LEU A 1 100 ? -4.629 5.691 11.656 1 97.81 100 LEU A CA 1
ATOM 795 C C . LEU A 1 100 ? -4.598 4.574 12.695 1 97.81 100 LEU A C 1
ATOM 797 O O . LEU A 1 100 ? -5.582 3.852 12.859 1 97.81 100 LEU A O 1
ATOM 801 N N . LYS A 1 101 ? -3.502 4.488 13.414 1 97 101 LYS A N 1
ATOM 802 C CA . LYS A 1 101 ? -3.34 3.428 14.398 1 97 101 LYS A CA 1
ATOM 803 C C . LYS A 1 101 ? -4.312 3.607 15.562 1 97 101 LYS A C 1
ATOM 805 O O . LYS A 1 101 ? -5.051 2.686 15.914 1 97 101 LYS A O 1
ATOM 810 N N . VAL A 1 102 ? -4.359 4.777 16.141 1 95.94 102 VAL A N 1
ATOM 811 C CA . VAL A 1 102 ? -5.156 5.02 17.328 1 95.94 102 VAL A CA 1
ATOM 812 C C . VAL A 1 102 ? -6.645 4.922 16.984 1 95.94 102 VAL A C 1
ATOM 814 O O . VAL A 1 102 ? -7.473 4.676 17.859 1 95.94 102 VAL A O 1
ATOM 817 N N . ASN A 1 103 ? -6.996 5.137 15.703 1 96.75 103 ASN A N 1
ATOM 818 C CA . ASN A 1 103 ? -8.383 5.039 15.273 1 96.75 103 ASN A CA 1
ATOM 819 C C . ASN A 1 103 ? -8.656 3.717 14.555 1 96.75 103 ASN A C 1
ATOM 821 O O . ASN A 1 103 ? -9.586 3.619 13.758 1 96.75 103 ASN A O 1
ATOM 825 N N . ASN A 1 104 ? -7.777 2.699 14.625 1 94.69 104 ASN A N 1
ATOM 826 C CA . ASN A 1 104 ? -7.977 1.298 14.273 1 94.69 104 ASN A CA 1
ATOM 827 C C . ASN A 1 104 ? -8 1.101 12.758 1 94.69 104 ASN A C 1
ATOM 829 O O . ASN A 1 104 ? -8.766 0.28 12.25 1 94.69 104 ASN A O 1
ATOM 833 N N . LEU A 1 105 ? -7.227 1.93 12.062 1 96.69 105 LEU A N 1
ATOM 834 C CA . LEU A 1 105 ? -7.168 1.792 10.609 1 96.69 105 LEU A CA 1
ATOM 835 C C . LEU A 1 105 ? -5.785 1.332 10.164 1 96.69 105 LEU A C 1
ATOM 837 O O . LEU A 1 105 ? -5.512 1.246 8.969 1 96.69 105 LEU A O 1
ATOM 841 N N . LEU A 1 106 ? -4.902 1.077 11.094 1 94.81 106 LEU A N 1
ATOM 842 C CA . LEU A 1 106 ? -3.586 0.485 10.883 1 94.81 106 LEU A CA 1
ATOM 843 C C . LEU A 1 106 ? -3.379 -0.712 11.805 1 94.81 106 LEU A C 1
ATOM 845 O O . LEU A 1 106 ? -3.264 -0.551 13.023 1 94.81 106 LEU A O 1
ATOM 849 N N . PHE A 1 107 ? -3.27 -1.884 11.258 1 88.88 107 PHE A N 1
ATOM 850 C CA . PHE A 1 107 ? -3.357 -3.127 12.016 1 88.88 107 PHE A CA 1
ATOM 851 C C . PHE A 1 107 ? -1.969 -3.658 12.344 1 88.88 107 PHE A C 1
ATOM 853 O O . PHE A 1 107 ? -1.767 -4.27 13.398 1 88.88 107 PHE A O 1
ATOM 860 N N . GLU A 1 108 ? -1.078 -3.551 11.453 1 87.06 108 GLU A N 1
ATOM 861 C CA . GLU A 1 108 ? 0.309 -3.973 11.617 1 87.06 108 GLU A CA 1
ATOM 862 C C . GLU A 1 108 ? 1.273 -2.953 11.023 1 87.06 108 GLU A C 1
ATOM 864 O O . GLU A 1 108 ? 1.138 -2.57 9.859 1 87.06 108 GLU A O 1
ATOM 869 N N . PHE A 1 109 ? 2.154 -2.561 11.93 1 88.94 109 PHE A N 1
ATOM 870 C CA . PHE A 1 109 ? 3.162 -1.658 11.383 1 88.94 109 PHE A CA 1
ATOM 871 C C . PHE A 1 109 ? 4.23 -2.434 10.625 1 88.94 109 PHE A C 1
ATOM 873 O O . PHE A 1 109 ? 4.66 -3.504 11.062 1 88.94 109 PHE A O 1
ATOM 880 N N . HIS A 1 110 ? 4.512 -1.97 9.516 1 94.12 110 HIS A N 1
ATOM 881 C CA . HIS A 1 110 ? 5.594 -2.465 8.68 1 94.12 110 HIS A CA 1
ATOM 882 C C . HIS A 1 110 ? 6.375 -1.313 8.047 1 94.12 110 HIS A C 1
ATOM 884 O O . HIS A 1 110 ? 5.801 -0.268 7.734 1 94.12 110 HIS A O 1
ATOM 890 N N . GLU A 1 111 ? 7.656 -1.549 7.895 1 96.12 111 GLU A N 1
ATOM 891 C CA . GLU A 1 111 ? 8.516 -0.493 7.371 1 96.12 111 GLU A CA 1
ATOM 892 C C . GLU A 1 111 ? 8.031 -0.005 6.012 1 96.12 111 GLU A C 1
ATOM 894 O O . GLU A 1 111 ? 8.117 1.185 5.703 1 96.12 111 GLU A O 1
ATOM 899 N N . LEU A 1 112 ? 7.504 -0.854 5.234 1 97.62 112 LEU A N 1
ATOM 900 C CA . LEU A 1 112 ? 7.043 -0.5 3.896 1 97.62 112 LEU A CA 1
ATOM 901 C C . LEU A 1 112 ? 5.871 0.473 3.965 1 97.62 112 LEU A C 1
ATOM 903 O O . LEU A 1 112 ? 5.711 1.319 3.084 1 97.62 112 LEU A O 1
ATOM 907 N N . ILE A 1 113 ? 5.082 0.369 5 1 98.25 113 ILE A N 1
ATOM 908 C CA . ILE A 1 113 ? 3.975 1.3 5.195 1 98.25 113 ILE A CA 1
ATOM 909 C C . ILE A 1 113 ? 4.52 2.703 5.453 1 98.25 113 ILE A C 1
ATOM 911 O O . ILE A 1 113 ? 4.043 3.678 4.867 1 98.25 113 ILE A O 1
ATOM 915 N N . GLY A 1 114 ? 5.512 2.797 6.312 1 97.88 114 GLY A N 1
ATOM 916 C CA . GLY A 1 114 ? 6.18 4.07 6.527 1 97.88 114 GLY A CA 1
ATOM 917 C C . GLY A 1 114 ? 6.77 4.66 5.262 1 97.88 114 GLY A C 1
ATOM 918 O O . GLY A 1 114 ? 6.648 5.859 5.012 1 97.88 114 GLY A O 1
ATOM 919 N N . GLU A 1 115 ? 7.344 3.787 4.441 1 98.19 115 GLU A N 1
ATOM 920 C CA . GLU A 1 115 ?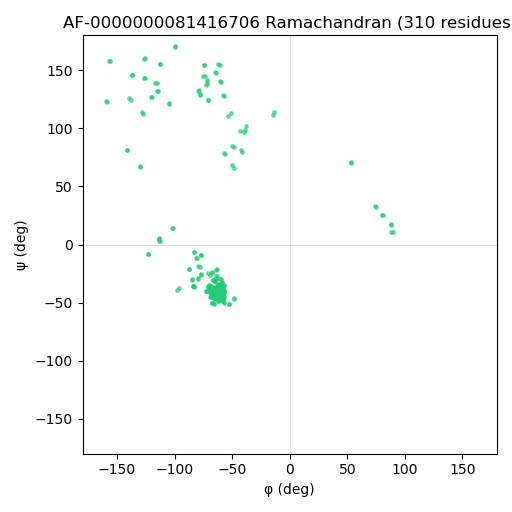 7.965 4.223 3.195 1 98.19 115 GLU A CA 1
ATOM 921 C C . GLU A 1 115 ? 6.918 4.738 2.209 1 98.19 115 GLU A C 1
ATOM 923 O O . GLU A 1 115 ? 7.16 5.707 1.489 1 98.19 115 GLU A O 1
ATOM 928 N N . MET A 1 116 ? 5.762 4.059 2.176 1 98.06 116 MET A N 1
ATOM 929 C CA . MET A 1 116 ? 4.664 4.484 1.312 1 98.06 116 MET A CA 1
ATOM 930 C C . MET A 1 116 ? 4.238 5.91 1.64 1 98.06 116 MET A C 1
ATOM 932 O O . MET A 1 116 ? 4.113 6.746 0.744 1 98.06 116 MET A O 1
ATOM 936 N N . VAL A 1 117 ? 4.051 6.168 2.875 1 98.62 117 VAL A N 1
ATOM 937 C CA . VAL A 1 117 ? 3.562 7.473 3.312 1 98.62 117 VAL A CA 1
ATOM 938 C C . VAL A 1 117 ? 4.664 8.516 3.145 1 98.62 117 VAL A C 1
ATOM 940 O O . VAL A 1 117 ? 4.402 9.633 2.689 1 98.62 117 VAL A O 1
ATOM 943 N N . LEU A 1 118 ? 5.906 8.133 3.459 1 98.25 118 LEU A N 1
ATOM 944 C CA . LEU A 1 118 ? 7.035 9.055 3.322 1 98.25 118 LEU A CA 1
ATOM 945 C C . LEU A 1 118 ? 7.219 9.477 1.868 1 98.25 118 LEU A C 1
ATOM 947 O O . LEU A 1 118 ? 7.543 10.633 1.591 1 98.25 118 LEU A O 1
ATOM 951 N N . GLU A 1 119 ? 7.02 8.555 0.952 1 98.19 119 GLU A N 1
ATOM 952 C CA . GLU A 1 119 ? 7.125 8.867 -0.469 1 98.19 119 GLU A CA 1
ATOM 953 C C . GLU A 1 119 ? 6.129 9.953 -0.868 1 98.19 119 GLU A C 1
ATOM 955 O O . GLU A 1 119 ? 6.465 10.867 -1.628 1 98.19 119 GLU A O 1
ATOM 960 N N . ILE A 1 120 ? 4.938 9.875 -0.326 1 98.25 120 ILE A N 1
ATOM 961 C CA . ILE A 1 120 ? 3.922 10.883 -0.614 1 98.25 120 ILE A CA 1
ATOM 962 C C . ILE A 1 120 ? 4.348 12.227 -0.03 1 98.25 120 ILE A C 1
ATOM 964 O O . ILE A 1 120 ? 4.156 13.273 -0.656 1 98.25 120 ILE A O 1
ATOM 968 N N . ALA A 1 121 ? 4.941 12.188 1.194 1 98.31 121 ALA A N 1
ATOM 969 C CA . ALA A 1 121 ? 5.453 13.414 1.812 1 98.31 121 ALA A CA 1
ATOM 970 C C . ALA A 1 121 ? 6.508 14.07 0.926 1 98.31 121 ALA A C 1
ATOM 972 O O . ALA A 1 121 ? 6.488 15.289 0.729 1 98.31 121 ALA A O 1
ATOM 973 N N . VAL A 1 122 ? 7.391 13.273 0.373 1 97.81 122 VAL A N 1
ATOM 974 C CA . VAL A 1 122 ? 8.469 13.766 -0.483 1 97.81 122 VAL A CA 1
ATOM 975 C C . VAL A 1 122 ? 7.879 14.406 -1.737 1 97.81 122 VAL A C 1
ATOM 977 O O . VAL A 1 122 ? 8.25 15.523 -2.104 1 97.81 122 VAL A O 1
ATOM 980 N N . ARG A 1 123 ? 6.934 13.734 -2.307 1 96.88 123 ARG A N 1
ATOM 981 C CA . ARG A 1 123 ? 6.328 14.227 -3.541 1 96.88 123 ARG A CA 1
ATOM 982 C C . ARG A 1 123 ? 5.547 15.516 -3.295 1 96.88 123 ARG A C 1
ATOM 984 O O . ARG A 1 123 ? 5.641 16.469 -4.074 1 96.88 123 ARG A O 1
ATOM 991 N N . LEU A 1 124 ? 4.793 15.531 -2.242 1 97.75 124 LEU A N 1
ATOM 992 C CA . LEU A 1 124 ? 4.008 16.719 -1.918 1 97.75 124 LEU A CA 1
ATOM 993 C C . LEU A 1 124 ? 4.914 17.906 -1.608 1 97.75 124 LEU A C 1
ATOM 995 O O . LEU A 1 124 ? 4.637 19.031 -2.025 1 97.75 124 LEU A O 1
ATOM 999 N N . ALA A 1 125 ? 5.98 17.641 -0.845 1 96.81 125 ALA A N 1
ATOM 1000 C CA . ALA A 1 125 ? 6.926 18.703 -0.49 1 96.81 125 ALA A CA 1
ATOM 1001 C C . ALA A 1 125 ? 7.613 19.266 -1.731 1 96.81 125 ALA A C 1
ATOM 1003 O O . ALA A 1 125 ? 7.879 20.469 -1.81 1 96.81 125 ALA A O 1
ATOM 1004 N N . SER A 1 126 ? 7.871 18.406 -2.758 1 95.94 126 SER A N 1
ATOM 1005 C CA . SER A 1 126 ? 8.578 18.797 -3.973 1 95.94 126 SER A CA 1
ATOM 1006 C C . SER A 1 126 ? 7.656 19.531 -4.941 1 95.94 126 SER A C 1
ATOM 1008 O O . SER A 1 126 ? 8.109 20.359 -5.73 1 95.94 126 SER A O 1
ATOM 1010 N N . ASN A 1 127 ? 6.363 19.172 -4.875 1 95.12 127 ASN A N 1
ATOM 1011 C CA . ASN A 1 127 ? 5.359 19.781 -5.746 1 95.12 127 ASN A CA 1
ATOM 1012 C C . ASN A 1 127 ? 4.043 20.016 -5.008 1 95.12 127 ASN A C 1
ATOM 1014 O O . ASN A 1 127 ? 3.076 19.281 -5.207 1 95.12 127 ASN A O 1
ATOM 1018 N N . PRO A 1 128 ? 4.07 21.109 -4.289 1 93.88 128 PRO A N 1
ATOM 1019 C CA . PRO A 1 128 ? 2.869 21.359 -3.494 1 93.88 128 PRO A CA 1
ATOM 1020 C C . PRO A 1 128 ? 1.612 21.5 -4.352 1 93.88 128 PRO A C 1
ATOM 1022 O O . PRO A 1 128 ? 1.669 22.031 -5.461 1 93.88 128 PRO A O 1
ATOM 1025 N N . ARG A 1 129 ? 0.543 20.938 -3.854 1 94.69 129 ARG A N 1
ATOM 1026 C CA . ARG A 1 129 ? -0.755 20.938 -4.52 1 94.69 129 ARG A CA 1
ATOM 1027 C C . ARG A 1 129 ? -1.843 21.484 -3.605 1 94.69 129 ARG A C 1
ATOM 1029 O O . ARG A 1 129 ? -1.675 21.531 -2.387 1 94.69 129 ARG A O 1
ATOM 1036 N N . ASP A 1 130 ? -2.91 21.891 -4.289 1 96.44 130 ASP A N 1
ATOM 1037 C CA . ASP A 1 130 ? -4.062 22.359 -3.523 1 96.44 130 ASP A CA 1
ATOM 1038 C C . ASP A 1 130 ? -4.777 21.188 -2.842 1 96.44 130 ASP A C 1
ATOM 1040 O O . ASP A 1 130 ? -4.961 20.125 -3.441 1 96.44 130 ASP A O 1
ATOM 1044 N N . TRP A 1 131 ? -5.148 21.406 -1.644 1 96.38 131 TRP A N 1
ATOM 1045 C CA . TRP A 1 131 ? -5.848 20.406 -0.852 1 96.38 131 TRP A CA 1
ATOM 1046 C C . TRP A 1 131 ? -7.012 19.797 -1.634 1 96.38 131 TRP A C 1
ATOM 1048 O O . TRP A 1 131 ? -7.184 18.578 -1.667 1 96.38 131 TRP A O 1
ATOM 1058 N N . ASN A 1 132 ? -7.789 20.641 -2.258 1 95.25 132 ASN A N 1
ATOM 1059 C CA . ASN A 1 132 ? -8.984 20.188 -2.961 1 95.25 132 ASN A CA 1
ATOM 1060 C C . ASN A 1 132 ? -8.625 19.266 -4.121 1 95.25 132 ASN A C 1
ATOM 1062 O O . ASN A 1 132 ? -9.43 18.422 -4.516 1 95.25 132 ASN A O 1
ATOM 1066 N N . ASP A 1 133 ? -7.383 19.359 -4.598 1 95.12 133 ASP A N 1
ATOM 1067 C CA . ASP A 1 133 ? -6.938 18.562 -5.73 1 95.12 133 ASP A CA 1
ATOM 1068 C C . ASP A 1 133 ? -6.406 17.203 -5.27 1 95.12 133 ASP A C 1
ATOM 1070 O O . ASP A 1 133 ? -6.406 16.234 -6.035 1 95.12 133 ASP A O 1
ATOM 1074 N N . VAL A 1 134 ? -6.016 17.141 -3.938 1 95.5 134 VAL A N 1
ATOM 1075 C CA . VAL A 1 134 ? -5.25 15.938 -3.607 1 95.5 134 VAL A CA 1
ATOM 1076 C C . VAL A 1 134 ? -5.945 15.18 -2.48 1 95.5 134 VAL A C 1
ATOM 1078 O O . VAL A 1 134 ? -5.582 14.039 -2.18 1 95.5 134 VAL A O 1
ATOM 1081 N N . SER A 1 135 ? -6.988 15.727 -1.856 1 96.88 135 SER A N 1
ATOM 1082 C CA . SER A 1 135 ? -7.637 15.102 -0.709 1 96.88 135 SER A CA 1
ATOM 1083 C C . SER A 1 135 ? -8.133 13.695 -1.052 1 96.88 135 SER A C 1
ATOM 1085 O O . SER A 1 135 ? -8.016 12.773 -0.242 1 96.88 135 SER A O 1
ATOM 1087 N N . LYS A 1 136 ? -8.672 13.547 -2.293 1 96.56 136 LYS A N 1
ATOM 1088 C CA . LYS A 1 136 ? -9.195 12.242 -2.703 1 96.56 136 LYS A CA 1
ATOM 1089 C C . LYS A 1 136 ? -8.07 11.219 -2.811 1 96.56 136 LYS A C 1
ATOM 1091 O O . LYS A 1 136 ? -8.281 10.031 -2.551 1 96.56 136 LYS A O 1
ATOM 1096 N N . TYR A 1 137 ? -6.887 11.656 -3.152 1 96.31 137 TYR A N 1
ATOM 1097 C CA . TYR A 1 137 ? -5.754 10.75 -3.301 1 96.31 137 TYR A CA 1
ATOM 1098 C C . TYR A 1 137 ? -5.203 10.336 -1.941 1 96.31 137 TYR A C 1
ATOM 1100 O O . TYR A 1 137 ? -4.664 9.234 -1.791 1 96.31 137 TYR A O 1
ATOM 1108 N N . PHE A 1 138 ? -5.41 11.195 -0.963 1 97.62 138 PHE A N 1
ATOM 1109 C CA . PHE A 1 138 ? -5.047 10.828 0.4 1 97.62 138 PHE A CA 1
ATOM 1110 C C . PHE A 1 138 ? -5.973 9.742 0.933 1 97.62 138 PHE A C 1
ATOM 1112 O O . PHE A 1 138 ? -5.547 8.883 1.711 1 97.62 138 PHE A O 1
ATOM 1119 N N . ILE A 1 139 ? -7.242 9.82 0.512 1 97.75 139 ILE A N 1
ATOM 1120 C CA . ILE A 1 139 ? -8.164 8.75 0.888 1 97.75 139 ILE A CA 1
ATOM 1121 C C . ILE A 1 139 ? -7.648 7.418 0.355 1 97.75 139 ILE A C 1
ATOM 1123 O O . ILE A 1 139 ? -7.629 6.418 1.078 1 97.75 139 ILE A O 1
ATOM 1127 N N . GLU A 1 140 ? -7.172 7.43 -0.896 1 97.88 140 GLU A N 1
ATOM 1128 C CA . GLU A 1 140 ? -6.609 6.219 -1.492 1 97.88 140 GLU A CA 1
ATOM 1129 C C . GLU A 1 140 ? -5.363 5.762 -0.74 1 97.88 140 GLU A C 1
ATOM 1131 O O . GLU A 1 140 ? -5.156 4.562 -0.546 1 97.88 140 GLU A O 1
ATOM 1136 N N . LEU A 1 141 ? -4.547 6.719 -0.286 1 98.5 141 LEU A N 1
ATOM 1137 C CA . LEU A 1 141 ? -3.379 6.375 0.515 1 98.5 141 LEU A CA 1
ATOM 1138 C C . LEU A 1 141 ? -3.789 5.68 1.808 1 98.5 141 LEU A C 1
ATOM 1140 O O . LEU A 1 141 ? -3.199 4.66 2.184 1 98.5 141 LEU A O 1
ATOM 1144 N N . GLY A 1 142 ? -4.77 6.234 2.453 1 98.5 142 GLY A N 1
ATOM 1145 C CA . GLY A 1 142 ? -5.246 5.645 3.693 1 98.5 142 GLY A CA 1
ATOM 1146 C C . GLY A 1 142 ? -5.801 4.242 3.514 1 98.5 142 GLY A C 1
ATOM 1147 O O . GLY A 1 142 ? -5.547 3.357 4.336 1 98.5 142 GLY A O 1
ATOM 1148 N N . LYS A 1 143 ? -6.535 4.082 2.41 1 98.12 143 LYS A N 1
ATOM 1149 C CA . LYS A 1 143 ? -7.047 2.752 2.088 1 98.12 143 LYS A CA 1
ATOM 1150 C C . LYS A 1 143 ? -5.906 1.769 1.84 1 98.12 143 LYS A C 1
ATOM 1152 O O . LYS A 1 143 ? -5.973 0.613 2.264 1 98.12 143 LYS A O 1
ATOM 1157 N N . ALA A 1 144 ? -4.906 2.244 1.152 1 98.5 144 ALA A N 1
ATOM 1158 C CA . ALA A 1 144 ? -3.748 1.402 0.856 1 98.5 144 ALA A CA 1
ATOM 1159 C C . ALA A 1 144 ? -3.045 0.964 2.139 1 98.5 144 ALA A C 1
ATOM 1161 O O . ALA A 1 144 ? -2.713 -0.212 2.301 1 98.5 144 ALA A O 1
ATOM 1162 N N . VAL A 1 145 ? -2.854 1.898 3.027 1 98.5 145 VAL A N 1
ATOM 1163 C CA . VAL A 1 145 ? -2.184 1.617 4.293 1 98.5 145 VAL A CA 1
ATOM 1164 C C . VAL A 1 145 ? -3.002 0.611 5.102 1 98.5 145 VAL A C 1
ATOM 1166 O O . VAL A 1 145 ? -2.463 -0.378 5.602 1 98.5 145 VAL A O 1
ATOM 1169 N N . LYS A 1 146 ? -4.281 0.869 5.156 1 97.94 146 LYS A N 1
ATOM 1170 C CA . LYS A 1 146 ? -5.176 -0.008 5.906 1 97.94 146 LYS A CA 1
ATOM 1171 C C . LYS A 1 146 ? -5.172 -1.421 5.328 1 97.94 146 LYS A C 1
ATOM 1173 O O . LYS A 1 146 ? -4.98 -2.396 6.059 1 97.94 146 LYS A O 1
ATOM 1178 N N . SER A 1 147 ? -5.328 -1.503 4.062 1 98.12 147 SER A N 1
ATOM 1179 C CA . SER A 1 147 ? -5.438 -2.803 3.408 1 98.12 147 SER A CA 1
ATOM 1180 C C . SER A 1 147 ? -4.113 -3.553 3.441 1 98.12 147 SER A C 1
ATOM 1182 O O . SER A 1 147 ? -4.086 -4.77 3.627 1 98.12 147 SER A O 1
ATOM 1184 N N . TYR A 1 148 ? -3.021 -2.854 3.252 1 98.5 148 TYR A N 1
ATOM 1185 C CA . TYR A 1 148 ? -1.736 -3.543 3.293 1 98.5 148 TYR A CA 1
ATOM 1186 C C . TYR A 1 148 ? -1.457 -4.094 4.684 1 98.5 148 TYR A C 1
ATOM 1188 O O . TYR A 1 148 ? -1.004 -5.23 4.832 1 98.5 148 TYR A O 1
ATOM 1196 N N . SER A 1 149 ? -1.694 -3.262 5.703 1 97.56 149 SER A N 1
ATOM 1197 C CA . SER A 1 149 ? -1.481 -3.727 7.07 1 97.56 149 SER A CA 1
ATOM 1198 C C . SER A 1 149 ? -2.338 -4.949 7.379 1 97.56 149 SER A C 1
ATOM 1200 O O . SER A 1 149 ? -1.897 -5.863 8.078 1 97.56 149 SER A O 1
ATOM 1202 N N . LYS A 1 150 ? -3.514 -4.988 6.875 1 96.06 150 LYS A N 1
ATOM 1203 C CA . LYS A 1 150 ? -4.395 -6.137 7.062 1 96.06 150 LYS A CA 1
ATOM 1204 C C . LYS A 1 150 ? -3.871 -7.359 6.312 1 96.06 150 LYS A C 1
ATOM 1206 O O . LYS A 1 150 ? -3.953 -8.484 6.812 1 96.06 150 LYS A O 1
ATOM 1211 N N . SER A 1 151 ? -3.387 -7.137 5.125 1 96.81 151 SER A N 1
ATOM 1212 C CA . SER A 1 151 ? -2.848 -8.242 4.336 1 96.81 151 SER A CA 1
ATOM 1213 C C . SER A 1 151 ? -1.713 -8.945 5.074 1 96.81 151 SER A C 1
ATOM 1215 O O . SER A 1 151 ? -1.607 -10.172 5.035 1 96.81 151 SER A O 1
ATOM 1217 N N . LEU A 1 152 ? -0.908 -8.188 5.715 1 95.94 152 LEU A N 1
ATOM 1218 C CA . LEU A 1 152 ? 0.261 -8.727 6.406 1 95.94 152 LEU A CA 1
ATOM 1219 C C . LEU A 1 152 ? -0.156 -9.672 7.531 1 95.94 152 LEU A C 1
ATOM 1221 O O . LEU A 1 152 ? 0.584 -10.594 7.879 1 95.94 152 LEU A O 1
ATOM 1225 N N . GLU A 1 153 ? -1.324 -9.461 8.062 1 92.06 153 GLU A N 1
ATOM 1226 C CA . GLU A 1 153 ? -1.825 -10.32 9.133 1 92.06 153 GLU A CA 1
ATOM 1227 C C . GLU A 1 153 ? -1.933 -11.773 8.68 1 92.06 153 GLU A C 1
ATOM 1229 O O . GLU A 1 153 ? -1.783 -12.695 9.484 1 92.06 153 GLU A O 1
ATOM 1234 N N . GLY A 1 154 ? -2.17 -11.953 7.438 1 91.5 154 GLY A N 1
ATOM 1235 C CA . GLY A 1 154 ? -2.344 -13.297 6.902 1 91.5 154 GLY A CA 1
ATOM 1236 C C . GLY A 1 154 ? -1.031 -14.008 6.637 1 91.5 154 GLY A C 1
ATOM 1237 O O . GLY A 1 154 ? -1.01 -15.227 6.426 1 91.5 154 GLY A O 1
ATOM 1238 N N . PHE A 1 155 ? 0.062 -13.188 6.707 1 93.12 155 PHE A N 1
ATOM 1239 C CA . PHE A 1 155 ? 1.367 -13.742 6.363 1 93.12 155 PHE A CA 1
ATOM 1240 C C . PHE A 1 155 ? 2.391 -13.422 7.445 1 93.12 155 PHE A C 1
ATOM 1242 O O . PHE A 1 155 ? 3.352 -12.688 7.203 1 93.12 155 PHE A O 1
ATOM 1249 N N . PRO A 1 156 ? 2.096 -14.055 8.57 1 84.06 156 PRO A N 1
ATOM 1250 C CA . PRO A 1 156 ? 3.057 -13.805 9.641 1 84.06 156 PRO A CA 1
ATOM 1251 C C . PRO A 1 156 ? 4.453 -14.336 9.328 1 84.06 156 PRO A C 1
ATOM 1253 O O . PRO A 1 156 ? 4.598 -15.25 8.508 1 84.06 156 PRO A O 1
ATOM 1256 N N . LEU A 1 157 ? 5.551 -13.68 9.812 1 77.31 157 LEU A N 1
ATOM 1257 C CA . LEU A 1 157 ? 6.926 -14.109 9.586 1 77.31 157 LEU A CA 1
ATOM 1258 C C . LEU A 1 157 ? 7.211 -15.43 10.297 1 77.31 157 LEU A C 1
ATOM 1260 O O . LEU A 1 157 ? 6.613 -15.719 11.336 1 77.31 157 LEU A O 1
ATOM 1264 N N . MET B 1 1 ? -5.066 -30.641 -26.438 1 27.31 1 MET B N 1
ATOM 1265 C CA . MET B 1 1 ? -6.406 -30.062 -26.453 1 27.31 1 MET B CA 1
ATOM 1266 C C . MET B 1 1 ? -6.457 -28.766 -25.656 1 27.31 1 MET B C 1
ATOM 1268 O O . MET B 1 1 ? -6.137 -28.766 -24.469 1 27.31 1 MET B O 1
ATOM 1272 N N . HIS B 1 2 ? -6.258 -27.672 -26.312 1 32.25 2 HIS B N 1
ATOM 1273 C CA . HIS B 1 2 ? -6.309 -26.344 -25.719 1 32.25 2 HIS B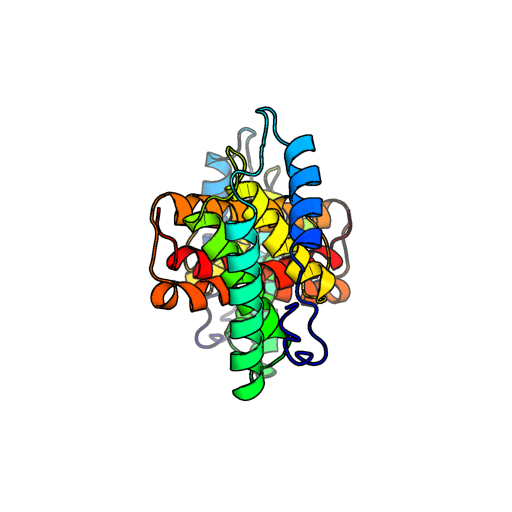 CA 1
ATOM 1274 C C . HIS B 1 2 ? -7.645 -26.094 -25.031 1 32.25 2 HIS B C 1
ATOM 1276 O O . HIS B 1 2 ? -8.703 -26.203 -25.672 1 32.25 2 HIS B O 1
ATOM 1282 N N . LYS B 1 3 ? -7.812 -26.641 -23.859 1 37.16 3 LYS B N 1
ATOM 1283 C CA . LYS B 1 3 ? -9.07 -26.5 -23.125 1 37.16 3 LYS B CA 1
ATOM 1284 C C . LYS B 1 3 ? -9.633 -25.094 -23.266 1 37.16 3 LYS B C 1
ATOM 1286 O O . LYS B 1 3 ? -8.922 -24.109 -23.031 1 37.16 3 LYS B O 1
ATOM 1291 N N . ASP B 1 4 ? -10.57 -24.766 -24.156 1 36.59 4 ASP B N 1
ATOM 1292 C CA . ASP B 1 4 ? -11.383 -23.578 -24.375 1 36.59 4 ASP B CA 1
ATOM 1293 C C . ASP B 1 4 ? -12.031 -23.094 -23.078 1 36.59 4 ASP B C 1
ATOM 1295 O O . ASP B 1 4 ? -12.906 -23.766 -22.531 1 36.59 4 ASP B O 1
ATOM 1299 N N . PHE B 1 5 ? -11.289 -22.625 -22.078 1 41.75 5 PHE B N 1
ATOM 1300 C CA . PHE B 1 5 ? -11.922 -22.062 -20.891 1 41.75 5 PHE B CA 1
ATOM 1301 C C . PHE B 1 5 ? -13.008 -21.062 -21.266 1 41.75 5 PHE B C 1
ATOM 1303 O O . PHE B 1 5 ? -12.82 -20.25 -22.172 1 41.75 5 PHE B O 1
ATOM 1310 N N . GLY B 1 6 ? -14.164 -21.328 -21.562 1 43.16 6 GLY B N 1
ATOM 1311 C CA . GLY B 1 6 ? -15.242 -20.375 -21.781 1 43.16 6 GLY B CA 1
ATOM 1312 C C . GLY B 1 6 ? -14.922 -18.984 -21.297 1 43.16 6 GLY B C 1
ATOM 1313 O O . GLY B 1 6 ? -14.117 -18.812 -20.375 1 43.16 6 GLY B O 1
ATOM 1314 N N . GLY B 1 7 ? -14.797 -17.969 -22.172 1 49.41 7 GLY B N 1
ATOM 1315 C CA . GLY B 1 7 ? -14.352 -16.594 -22.047 1 49.41 7 GLY B CA 1
ATOM 1316 C C . GLY B 1 7 ? -14.867 -15.898 -20.797 1 49.41 7 GLY B C 1
ATOM 1317 O O . GLY B 1 7 ? -16.047 -16 -20.469 1 49.41 7 GLY B O 1
ATOM 1318 N N . VAL B 1 8 ? -14.211 -16.156 -19.562 1 60.38 8 VAL B N 1
ATOM 1319 C CA . VAL B 1 8 ? -14.523 -15.25 -18.453 1 60.38 8 VAL B CA 1
ATOM 1320 C C . VAL B 1 8 ? -14.641 -13.828 -18.984 1 60.38 8 VAL B C 1
ATOM 1322 O O . VAL B 1 8 ? -13.695 -13.289 -19.562 1 60.38 8 VAL B O 1
ATOM 1325 N N . ARG B 1 9 ? -15.852 -13.367 -19.219 1 62.91 9 ARG B N 1
ATOM 1326 C CA . ARG B 1 9 ? -16.172 -12.086 -19.828 1 62.91 9 ARG B CA 1
ATOM 1327 C C . ARG B 1 9 ? -15.445 -10.938 -19.141 1 62.91 9 ARG B C 1
ATOM 1329 O O . ARG B 1 9 ? -15.383 -10.898 -17.906 1 62.91 9 ARG B O 1
ATOM 1336 N N . ASP B 1 10 ? -14.539 -10.32 -19.859 1 78.44 10 ASP B N 1
ATOM 1337 C CA . ASP B 1 10 ? -14.023 -8.977 -19.609 1 78.44 10 ASP B CA 1
ATOM 1338 C C . ASP B 1 10 ? -12.836 -9.016 -18.641 1 78.44 10 ASP B C 1
ATOM 1340 O O . ASP B 1 10 ? -12.547 -8.016 -17.984 1 78.44 10 ASP B O 1
ATOM 1344 N N . VAL B 1 11 ? -12.297 -10.312 -18.359 1 90.44 11 VAL B N 1
ATOM 1345 C CA . VAL B 1 11 ? -11.07 -10.414 -17.562 1 90.44 11 VAL B CA 1
ATOM 1346 C C . VAL B 1 11 ? -9.984 -11.109 -18.375 1 90.44 11 VAL B C 1
ATOM 1348 O O . VAL B 1 11 ? -10.227 -12.164 -18.969 1 90.44 11 VAL B O 1
ATOM 1351 N N . TYR B 1 12 ? -8.867 -10.523 -18.484 1 93.81 12 TYR B N 1
ATOM 1352 C CA . TYR B 1 12 ? -7.727 -11.148 -19.156 1 93.81 12 TYR B CA 1
ATOM 1353 C C . TYR B 1 12 ? -7.059 -12.172 -18.25 1 93.81 12 TYR B C 1
ATOM 1355 O O . TYR B 1 12 ? -6.742 -11.875 -17.094 1 93.81 12 TYR B O 1
ATOM 1363 N N . LEU B 1 13 ? -6.879 -13.344 -18.75 1 94.25 13 LEU B N 1
ATOM 1364 C CA . LEU B 1 13 ? -6.133 -14.398 -18.062 1 94.25 13 LEU B CA 1
ATOM 1365 C C . LEU B 1 13 ? -4.871 -14.758 -18.844 1 94.25 13 LEU B C 1
ATOM 1367 O O . LEU B 1 13 ? -4.902 -14.844 -20.078 1 94.25 13 LEU B O 1
ATOM 1371 N N . PRO B 1 14 ? -3.822 -14.961 -18.141 1 93.19 14 PRO B N 1
ATOM 1372 C CA . PRO B 1 14 ? -2.568 -15.234 -18.859 1 93.19 14 PRO B CA 1
ATOM 1373 C C . PRO B 1 14 ? -2.518 -16.641 -19.453 1 93.19 14 PRO B C 1
ATOM 1375 O O . PRO B 1 14 ? -3.223 -17.531 -18.984 1 93.19 14 PRO B O 1
ATOM 1378 N N . THR B 1 15 ? -1.746 -16.75 -20.453 1 96.25 15 THR B N 1
ATOM 1379 C CA . THR B 1 15 ? -1.405 -18.031 -21.047 1 96.25 15 THR B CA 1
ATOM 1380 C C . THR B 1 15 ? -0.037 -18.5 -20.562 1 96.25 15 THR B C 1
ATOM 1382 O O . THR B 1 15 ? 0.686 -17.75 -19.906 1 96.25 15 THR B O 1
ATOM 1385 N N . VAL B 1 16 ? 0.269 -19.75 -20.891 1 97.94 16 VAL B N 1
ATOM 1386 C CA . VAL B 1 16 ? 1.595 -20.266 -20.562 1 97.94 16 VAL B CA 1
ATOM 1387 C C . VAL B 1 16 ? 2.662 -19.406 -21.25 1 97.94 16 VAL B C 1
ATOM 1389 O O . VAL B 1 16 ? 3.715 -19.141 -20.672 1 97.94 16 VAL B O 1
ATOM 1392 N N . ASN B 1 17 ? 2.393 -18.953 -22.453 1 97.19 17 ASN B N 1
ATOM 1393 C CA . ASN B 1 17 ? 3.332 -18.109 -23.172 1 97.19 17 ASN B CA 1
ATOM 1394 C C . ASN B 1 17 ? 3.525 -16.766 -22.469 1 97.19 17 ASN B C 1
ATOM 1396 O O . ASN B 1 17 ? 4.629 -16.219 -22.469 1 97.19 17 ASN B O 1
ATOM 1400 N N . ASP B 1 18 ? 2.5 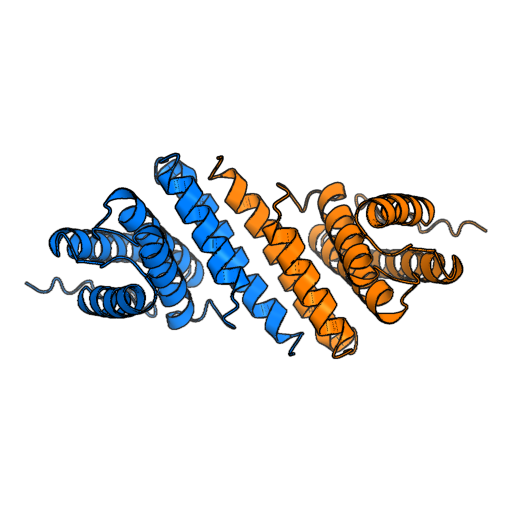-16.203 -21.938 1 96.88 18 ASP B N 1
ATOM 1401 C CA . ASP B 1 18 ? 2.617 -14.977 -21.156 1 96.88 18 ASP B CA 1
ATOM 1402 C C . ASP B 1 18 ? 3.561 -15.172 -19.969 1 96.88 18 ASP B C 1
ATOM 1404 O O . ASP B 1 18 ? 4.383 -14.305 -19.672 1 96.88 18 ASP B O 1
ATOM 1408 N N . LEU B 1 19 ? 3.424 -16.328 -19.281 1 98.31 19 LEU B N 1
ATOM 1409 C CA . LEU B 1 19 ? 4.285 -16.625 -18.141 1 98.31 19 LEU B CA 1
ATOM 1410 C C . LEU B 1 19 ? 5.734 -16.781 -18.594 1 98.31 19 LEU B C 1
ATOM 1412 O O . LEU B 1 19 ? 6.652 -16.297 -17.922 1 98.31 19 LEU B O 1
ATOM 1416 N N . LYS B 1 20 ? 5.934 -17.391 -19.719 1 97.56 20 LYS B N 1
ATOM 1417 C CA . LYS B 1 20 ? 7.285 -17.562 -20.25 1 97.56 20 LYS B CA 1
ATOM 1418 C C . LYS B 1 20 ? 7.918 -16.219 -20.578 1 97.56 20 LYS B C 1
ATOM 1420 O O . LYS B 1 20 ? 9.109 -16.016 -20.344 1 97.56 20 LYS B O 1
ATOM 1425 N N . THR B 1 21 ? 7.137 -15.367 -21.156 1 96.81 21 THR B N 1
ATOM 1426 C CA . THR B 1 21 ? 7.621 -14.016 -21.422 1 96.81 21 THR B CA 1
ATOM 1427 C C . THR B 1 21 ? 8.055 -13.336 -20.125 1 96.81 21 THR B C 1
ATOM 1429 O O . THR B 1 21 ? 9.086 -12.664 -20.078 1 96.81 21 THR B O 1
ATOM 1432 N N . SER B 1 22 ? 7.273 -13.461 -19.031 1 97.12 22 SER B N 1
ATOM 1433 C CA . SER B 1 22 ? 7.613 -12.906 -17.734 1 97.12 22 SER B CA 1
ATOM 1434 C C . SER B 1 22 ? 8.914 -13.5 -17.203 1 97.12 22 SER B C 1
ATOM 1436 O O . SER B 1 22 ? 9.703 -12.805 -16.562 1 97.12 22 SER B O 1
ATOM 1438 N N . ILE B 1 23 ? 9.141 -14.758 -17.516 1 97.44 23 ILE B N 1
ATOM 1439 C CA . ILE B 1 23 ? 10.352 -15.43 -17.062 1 97.44 23 ILE B CA 1
ATOM 1440 C C . ILE B 1 23 ? 11.57 -14.805 -17.734 1 97.44 23 ILE B C 1
ATOM 1442 O O . ILE B 1 23 ? 12.617 -14.633 -17.109 1 97.44 23 ILE B O 1
ATOM 1446 N N . GLU B 1 24 ? 11.422 -14.445 -18.984 1 95.81 24 GLU B N 1
ATOM 1447 C CA . GLU B 1 24 ? 12.508 -13.789 -19.703 1 95.81 24 GLU B CA 1
ATOM 1448 C C . GLU B 1 24 ? 12.883 -12.461 -19.031 1 95.81 24 GLU B C 1
ATOM 1450 O O . GLU B 1 24 ? 14.062 -12.109 -18.953 1 95.81 24 GLU B O 1
ATOM 1455 N N . ILE B 1 25 ? 11.922 -11.797 -18.547 1 95 25 ILE B N 1
ATOM 1456 C CA . ILE B 1 25 ? 12.141 -10.523 -17.859 1 95 25 ILE B CA 1
ATOM 1457 C C . ILE B 1 25 ? 12.898 -10.766 -16.547 1 95 25 ILE B C 1
ATOM 1459 O O . ILE B 1 25 ? 13.836 -10.039 -16.234 1 95 25 ILE B O 1
ATOM 1463 N N . ILE B 1 26 ? 12.516 -11.789 -15.836 1 94.81 26 ILE B N 1
ATOM 1464 C CA . ILE B 1 26 ? 13.141 -12.117 -14.555 1 94.81 26 ILE B CA 1
ATOM 1465 C C . ILE B 1 26 ? 14.602 -12.5 -14.781 1 94.81 26 ILE B C 1
ATOM 1467 O O . ILE B 1 26 ? 15.469 -12.148 -13.984 1 94.81 26 ILE B O 1
ATOM 1471 N N . LYS B 1 27 ? 14.875 -13.234 -15.852 1 93.5 27 LYS B N 1
ATOM 1472 C CA . LYS B 1 27 ? 16.234 -13.664 -16.188 1 93.5 27 LYS B CA 1
ATOM 1473 C C . LYS B 1 27 ? 17.156 -12.461 -16.375 1 93.5 27 LYS B C 1
ATOM 1475 O O . LYS B 1 27 ? 18.328 -12.508 -16 1 93.5 27 LYS B O 1
ATOM 1480 N N . GLU B 1 28 ? 16.609 -11.391 -16.859 1 90.56 28 GLU B N 1
ATOM 1481 C CA . GLU B 1 28 ? 17.391 -10.195 -17.141 1 90.56 28 GLU B CA 1
ATOM 1482 C C . GLU B 1 28 ? 17.656 -9.414 -15.859 1 90.56 28 GLU B C 1
ATOM 1484 O O . GLU B 1 28 ? 18.609 -8.617 -15.797 1 90.56 28 GLU B O 1
ATOM 1489 N N . HIS B 1 29 ? 16.859 -9.68 -14.797 1 86.25 29 HIS B N 1
ATOM 1490 C CA . HIS B 1 29 ? 16.953 -8.859 -13.594 1 86.25 29 HIS B CA 1
ATOM 1491 C C . HIS B 1 29 ? 17.484 -9.672 -12.414 1 86.25 29 HIS B C 1
ATOM 1493 O O . HIS B 1 29 ? 17.391 -9.234 -11.266 1 86.25 29 HIS B O 1
ATOM 1499 N N . THR B 1 30 ? 17.844 -10.883 -12.734 1 84 30 THR B N 1
ATOM 1500 C CA . THR B 1 30 ? 18.391 -11.742 -11.695 1 84 30 THR B CA 1
ATOM 1501 C C . THR B 1 30 ? 19.859 -12.078 -11.992 1 84 30 THR B C 1
ATOM 1503 O O . THR B 1 30 ? 20.219 -12.344 -13.141 1 84 30 THR B O 1
ATOM 1506 N N . GLU B 1 31 ? 20.688 -11.938 -10.992 1 83 31 GLU B N 1
ATOM 1507 C CA . GLU B 1 31 ? 22.109 -12.188 -11.164 1 83 31 GLU B CA 1
ATOM 1508 C C . GLU B 1 31 ? 22.391 -13.656 -11.477 1 83 31 GLU B C 1
ATOM 1510 O O . GLU B 1 31 ? 23.125 -13.977 -12.406 1 83 31 GLU B O 1
ATOM 1515 N N . ASP B 1 32 ? 21.828 -14.57 -10.664 1 81.38 32 ASP B N 1
ATOM 1516 C CA . ASP B 1 32 ? 22.016 -16 -10.898 1 81.38 32 ASP B CA 1
ATOM 1517 C C . ASP B 1 32 ? 21.156 -16.484 -12.07 1 81.38 32 ASP B C 1
ATOM 1519 O O . ASP B 1 32 ? 20.078 -15.93 -12.328 1 81.38 32 ASP B O 1
ATOM 1523 N N . PRO B 1 33 ? 21.703 -17.438 -12.805 1 87.56 33 PRO B N 1
ATOM 1524 C CA . PRO B 1 33 ? 20.922 -17.969 -13.93 1 87.56 33 PRO B CA 1
ATOM 1525 C C . PRO B 1 33 ? 19.562 -18.516 -13.508 1 87.56 33 PRO B C 1
ATOM 1527 O O . PRO B 1 33 ? 19.469 -19.203 -12.492 1 87.56 33 PRO B O 1
ATOM 1530 N N . VAL B 1 34 ? 18.547 -18.078 -14.133 1 93.88 34 VAL B N 1
ATOM 1531 C CA . VAL B 1 34 ? 17.172 -18.531 -13.93 1 93.88 34 VAL B CA 1
ATOM 1532 C C . VAL B 1 34 ? 16.75 -19.438 -15.086 1 93.88 34 VAL B C 1
ATOM 1534 O O . VAL B 1 34 ? 16.891 -19.062 -16.25 1 93.88 34 VAL B O 1
ATOM 1537 N N . GLU B 1 35 ? 16.391 -20.609 -14.727 1 95.38 35 GLU B N 1
ATOM 1538 C CA . GLU B 1 35 ? 15.906 -21.562 -15.727 1 95.38 35 GLU B CA 1
ATOM 1539 C C . GLU B 1 35 ? 14.539 -22.125 -15.359 1 95.38 35 GLU B C 1
ATOM 1541 O O . GLU B 1 35 ? 14.258 -22.359 -14.18 1 95.38 35 GLU B O 1
ATOM 1546 N N . LEU B 1 36 ? 13.711 -22.328 -16.359 1 97.19 36 LEU B N 1
ATOM 1547 C CA . LEU B 1 36 ? 12.438 -23.016 -16.172 1 97.19 36 LEU B CA 1
ATOM 1548 C C . LEU B 1 36 ? 12.656 -24.5 -15.898 1 97.19 36 LEU B C 1
ATOM 1550 O O . LEU B 1 36 ? 13.289 -25.188 -16.688 1 97.19 36 LEU B O 1
ATOM 1554 N N . MET B 1 37 ? 12.109 -24.938 -14.773 1 96.31 37 MET B N 1
ATOM 1555 C CA . MET B 1 37 ? 12.297 -26.328 -14.375 1 96.31 37 MET B CA 1
ATOM 1556 C C . MET B 1 37 ? 11.281 -27.234 -15.062 1 96.31 37 MET B C 1
ATOM 1558 O O . MET B 1 37 ? 11.578 -28.391 -15.375 1 96.31 37 MET B O 1
ATOM 1562 N N . SER B 1 38 ? 10.125 -26.75 -15.234 1 92.69 38 SER B N 1
ATOM 1563 C CA . SER B 1 38 ? 9.047 -27.562 -15.781 1 92.69 38 SER B CA 1
ATOM 1564 C C . SER B 1 38 ? 7.941 -26.703 -16.375 1 92.69 38 SER B C 1
ATOM 1566 O O . SER B 1 38 ? 7.309 -25.922 -15.672 1 92.69 38 SER B O 1
ATOM 1568 N N . GLU B 1 39 ? 7.68 -26.922 -17.562 1 96.5 39 GLU B N 1
ATOM 1569 C CA . GLU B 1 39 ? 6.57 -26.234 -18.203 1 96.5 39 GLU B CA 1
ATOM 1570 C C . GLU B 1 39 ? 5.23 -26.703 -17.656 1 96.5 39 GLU B C 1
ATOM 1572 O O . GLU B 1 39 ? 4.25 -25.953 -17.656 1 96.5 39 GLU B O 1
ATOM 1577 N N . GLU B 1 40 ? 5.199 -27.906 -17.172 1 97.5 40 GLU B N 1
ATOM 1578 C CA . GLU B 1 40 ? 3.986 -28.469 -16.594 1 97.5 40 GLU B CA 1
ATOM 1579 C C . GLU B 1 40 ? 3.521 -27.672 -15.391 1 97.5 40 GLU B C 1
ATOM 1581 O O . GLU B 1 40 ? 2.318 -27.516 -15.164 1 97.5 40 GLU B O 1
ATOM 1586 N N . LYS B 1 41 ? 4.457 -27.188 -14.609 1 98.19 41 LYS B N 1
ATOM 1587 C CA . LYS B 1 41 ? 4.109 -26.375 -13.453 1 98.19 41 LYS B CA 1
ATOM 1588 C C . LYS B 1 41 ? 3.447 -25.062 -13.891 1 98.19 41 LYS B C 1
ATOM 1590 O O . LYS B 1 41 ? 2.502 -24.609 -13.25 1 98.19 41 LYS B O 1
ATOM 1595 N N . LEU B 1 42 ? 3.934 -24.516 -15.008 1 98.5 42 LEU B N 1
ATOM 1596 C CA . LEU B 1 42 ? 3.301 -23.312 -15.531 1 98.5 42 LEU B CA 1
ATOM 1597 C C . LEU B 1 42 ? 1.884 -23.609 -16.016 1 98.5 42 LEU B C 1
ATOM 1599 O O . LEU B 1 42 ? 0.97 -22.812 -15.789 1 98.5 42 LEU B O 1
ATOM 1603 N N . GLU B 1 43 ? 1.75 -24.75 -16.656 1 98.25 43 GLU B N 1
ATOM 1604 C CA . GLU B 1 43 ? 0.434 -25.156 -17.141 1 98.25 43 GLU B CA 1
ATOM 1605 C C . GLU B 1 43 ? -0.544 -25.328 -15.977 1 98.25 43 GLU B C 1
ATOM 1607 O O . GLU B 1 43 ? -1.707 -24.922 -16.078 1 98.25 43 GLU B O 1
ATOM 1612 N N . GLN B 1 44 ? -0.051 -25.875 -14.93 1 98.25 44 GLN B N 1
ATOM 1613 C CA . GLN B 1 44 ? -0.877 -26.047 -13.742 1 98.25 44 GLN B CA 1
ATOM 1614 C C . GLN B 1 44 ? -1.346 -24.703 -13.188 1 98.25 44 GLN B C 1
ATOM 1616 O O . GLN B 1 44 ? -2.516 -24.547 -12.828 1 98.25 44 GLN B O 1
ATOM 1621 N N . VAL B 1 45 ? -0.448 -23.766 -13.07 1 98.31 45 VAL B N 1
ATOM 1622 C CA . VAL B 1 45 ? -0.77 -22.422 -12.57 1 98.31 45 VAL B CA 1
ATOM 1623 C C . VAL B 1 45 ? -1.854 -21.797 -13.438 1 98.31 45 VAL B C 1
ATOM 1625 O O . VAL B 1 45 ? -2.842 -21.266 -12.922 1 98.31 45 VAL B O 1
ATOM 1628 N N . VAL B 1 46 ? -1.735 -21.875 -14.75 1 98.06 46 VAL B N 1
ATOM 1629 C CA . VAL B 1 46 ? -2.658 -21.266 -15.703 1 98.06 46 VAL B CA 1
ATOM 1630 C C . VAL B 1 46 ? -4.012 -21.984 -15.633 1 98.06 46 VAL B C 1
ATOM 1632 O O . VAL B 1 46 ? -5.059 -21.328 -15.617 1 98.06 46 VAL B O 1
ATOM 1635 N N . GLU B 1 47 ? -3.955 -23.266 -15.539 1 97.19 47 GLU B N 1
ATOM 1636 C CA . GLU B 1 47 ? -5.191 -24.047 -15.453 1 97.19 47 GLU B CA 1
ATOM 1637 C C . GLU B 1 47 ? -5.961 -23.719 -14.18 1 97.19 47 GLU B C 1
ATOM 1639 O O . GLU B 1 47 ? -7.18 -23.531 -14.211 1 97.19 47 GLU B O 1
ATOM 1644 N N . SER B 1 48 ? -5.234 -23.672 -13.109 1 96.62 48 SER B N 1
ATOM 1645 C CA . SER B 1 48 ? -5.855 -23.328 -11.836 1 96.62 48 SER B CA 1
ATOM 1646 C C . SER B 1 48 ? -6.484 -21.938 -11.891 1 96.62 48 SER B C 1
ATOM 1648 O O . SER B 1 48 ? -7.59 -21.734 -11.391 1 96.62 48 SER B O 1
ATOM 1650 N N . ALA B 1 49 ? -5.809 -20.984 -12.469 1 95.88 49 ALA B N 1
ATOM 1651 C CA . ALA B 1 49 ? -6.312 -19.625 -12.625 1 95.88 49 ALA B CA 1
ATOM 1652 C C . ALA B 1 49 ? -7.598 -19.609 -13.445 1 95.88 49 ALA B C 1
ATOM 1654 O O . ALA B 1 49 ? -8.57 -18.953 -13.062 1 95.88 49 ALA B O 1
ATOM 1655 N N . HIS B 1 50 ? -7.59 -20.328 -14.531 1 95.44 50 HIS B N 1
ATOM 1656 C CA . HIS B 1 50 ? -8.75 -20.375 -15.414 1 95.44 50 HIS B CA 1
ATOM 1657 C C . HIS B 1 50 ? -9.938 -21.047 -14.727 1 95.44 50 HIS B C 1
ATOM 1659 O O . HIS B 1 50 ? -11.078 -20.594 -14.859 1 95.44 50 HIS B O 1
ATOM 1665 N N . PHE B 1 51 ? -9.648 -22.078 -14.047 1 96.12 51 PHE B N 1
ATOM 1666 C CA . PHE B 1 51 ? -10.695 -22.781 -13.32 1 96.12 51 PHE B CA 1
ATOM 1667 C C . PHE B 1 51 ? -11.32 -21.875 -12.266 1 96.12 51 PHE B C 1
ATOM 1669 O O . PHE B 1 51 ? -12.547 -21.766 -12.18 1 96.12 51 PHE B O 1
ATOM 1676 N N . LEU B 1 52 ? -10.453 -21.219 -11.5 1 96.88 52 LEU B N 1
ATOM 1677 C CA . LEU B 1 52 ? -10.945 -20.328 -10.453 1 96.88 52 LEU B CA 1
ATOM 1678 C C . LEU B 1 52 ? -11.766 -19.188 -11.055 1 96.88 52 LEU B C 1
ATOM 1680 O O . LEU B 1 52 ? -12.828 -18.844 -10.539 1 96.88 52 LEU B O 1
ATOM 1684 N N . ALA B 1 53 ? -11.289 -18.609 -12.102 1 96.44 53 ALA B N 1
ATOM 1685 C CA . ALA B 1 53 ? -12 -17.516 -12.766 1 96.44 53 ALA B CA 1
ATOM 1686 C C . ALA B 1 53 ? -13.398 -17.953 -13.188 1 96.44 53 ALA B C 1
ATOM 1688 O O . ALA B 1 53 ? -14.375 -17.234 -12.984 1 96.44 53 ALA B O 1
ATOM 1689 N N . SER B 1 54 ? -13.461 -19.141 -13.75 1 94.81 54 SER B N 1
ATOM 1690 C CA . SER B 1 54 ? -14.742 -19.688 -14.195 1 94.81 54 SER B CA 1
ATOM 1691 C C . SER B 1 54 ? -15.688 -19.891 -13.023 1 94.81 54 SER B C 1
ATOM 1693 O O . SER B 1 54 ? -16.875 -19.578 -13.109 1 94.81 54 SER B O 1
ATOM 1695 N N . LEU B 1 55 ? -15.195 -20.438 -11.984 1 96 55 LEU B N 1
ATOM 1696 C 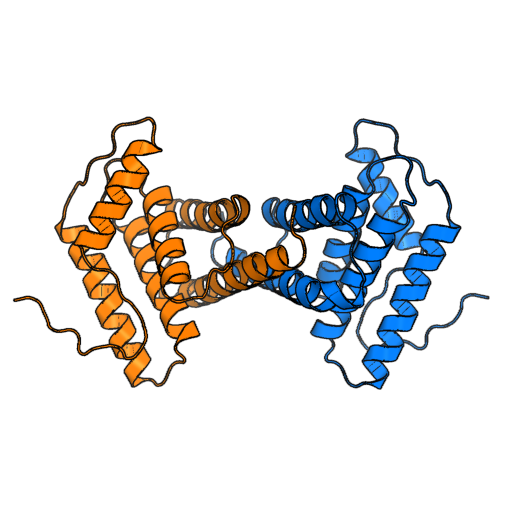CA . LEU B 1 55 ? -15.984 -20.656 -10.781 1 96 55 LEU B CA 1
ATOM 1697 C C . LEU B 1 55 ? -16.516 -19.344 -10.219 1 96 55 LEU B C 1
ATOM 1699 O O . LEU B 1 55 ? -17.703 -19.234 -9.898 1 96 55 LEU B O 1
ATOM 1703 N N . LEU B 1 56 ? -15.656 -18.391 -10.125 1 95.94 56 LEU B N 1
ATOM 1704 C CA . LEU B 1 56 ? -16.031 -17.094 -9.555 1 95.94 56 LEU B CA 1
ATOM 1705 C C . LEU B 1 56 ? -17.062 -16.391 -10.43 1 95.94 56 LEU B C 1
ATOM 1707 O O . LEU B 1 56 ? -17.984 -15.75 -9.922 1 95.94 56 LEU B O 1
ATOM 1711 N N . GLN B 1 57 ? -16.891 -16.531 -11.711 1 93.5 57 GLN B N 1
ATOM 1712 C CA . GLN B 1 57 ? -17.844 -15.945 -12.641 1 93.5 57 GLN B CA 1
ATOM 1713 C C . GLN B 1 57 ? -19.234 -16.547 -12.445 1 93.5 57 GLN B C 1
ATOM 1715 O O . GLN B 1 57 ? -20.234 -15.828 -12.422 1 93.5 57 GLN B O 1
ATOM 1720 N N . ARG B 1 58 ? -19.281 -17.812 -12.289 1 95 58 ARG B N 1
ATOM 1721 C CA . ARG B 1 58 ? -20.547 -18.5 -12.07 1 95 58 ARG B CA 1
ATOM 1722 C C . ARG B 1 58 ? -21.188 -18.078 -10.758 1 95 58 ARG B C 1
ATOM 1724 O O . ARG B 1 58 ? -22.406 -18.016 -10.656 1 95 58 ARG B O 1
ATOM 1731 N N . GLU B 1 59 ? -20.391 -17.703 -9.781 1 95.94 59 GLU B N 1
ATOM 1732 C CA . GLU B 1 59 ? -20.875 -17.297 -8.469 1 95.94 59 GLU B CA 1
ATOM 1733 C C . GLU B 1 59 ? -21.297 -15.82 -8.461 1 95.94 59 GLU B C 1
ATOM 1735 O O . GLU B 1 59 ? -21.766 -15.312 -7.445 1 95.94 59 GLU B O 1
ATOM 1740 N N . GLY B 1 60 ? -21.062 -15.148 -9.508 1 94.44 60 GLY B N 1
ATOM 1741 C CA . GLY B 1 60 ? -21.484 -13.766 -9.625 1 94.44 60 GLY B CA 1
ATOM 1742 C C . GLY B 1 60 ? -20.562 -12.789 -8.945 1 94.44 60 GLY B C 1
ATOM 1743 O O . GLY B 1 60 ? -20.969 -11.688 -8.562 1 94.44 60 GLY B O 1
ATOM 1744 N N . ILE B 1 61 ? -19.312 -13.172 -8.805 1 93.88 61 ILE B N 1
ATOM 1745 C CA . ILE B 1 61 ? -18.328 -12.297 -8.188 1 93.88 61 ILE B CA 1
ATOM 1746 C C . ILE B 1 61 ? -17.984 -11.148 -9.133 1 93.88 61 ILE B C 1
ATOM 1748 O O . ILE B 1 61 ? -17.906 -11.336 -10.352 1 93.88 61 ILE B O 1
ATOM 1752 N N . GLY B 1 62 ? -17.828 -9.953 -8.586 1 94.12 62 GLY B N 1
ATOM 1753 C CA . GLY B 1 62 ? -17.453 -8.797 -9.391 1 94.12 62 GLY B CA 1
ATOM 1754 C C . GLY B 1 62 ? -16.109 -8.961 -10.086 1 94.12 62 GLY B C 1
ATOM 1755 O O . GLY B 1 62 ? -15.242 -9.672 -9.594 1 94.12 62 GLY B O 1
ATOM 1756 N N . GLU B 1 63 ? -15.945 -8.281 -11.156 1 94.62 63 GLU B N 1
ATOM 1757 C CA . GLU B 1 63 ? -14.766 -8.422 -12.008 1 94.62 63 GLU B CA 1
ATOM 1758 C C . GLU B 1 63 ? -13.492 -8.086 -11.242 1 94.62 63 GLU B C 1
ATOM 1760 O O . GLU B 1 63 ? -12.5 -8.812 -11.32 1 94.62 63 GLU B O 1
ATOM 1765 N N . ASP B 1 64 ? -13.539 -7 -10.516 1 95.75 64 ASP B N 1
ATOM 1766 C CA . ASP B 1 64 ? -12.344 -6.598 -9.773 1 95.75 64 ASP B CA 1
ATOM 1767 C C . ASP B 1 64 ? -11.93 -7.672 -8.773 1 95.75 64 ASP B C 1
ATOM 1769 O O . ASP B 1 64 ? -10.75 -8.031 -8.695 1 95.75 64 ASP B O 1
ATOM 1773 N N . GLU B 1 65 ? -12.914 -8.141 -8.023 1 96.5 65 GLU B N 1
ATOM 1774 C CA . GLU B 1 65 ? -12.625 -9.164 -7.023 1 96.5 65 GLU B CA 1
ATOM 1775 C C . GLU B 1 65 ? -12.133 -10.453 -7.68 1 96.5 65 GLU B C 1
ATOM 1777 O O . GLU B 1 65 ? -11.242 -11.117 -7.156 1 96.5 65 GLU B O 1
ATOM 1782 N N . MET B 1 66 ? -12.703 -10.781 -8.758 1 96.56 66 MET B N 1
ATOM 1783 C CA . MET B 1 66 ? -12.273 -11.969 -9.5 1 96.56 66 MET B CA 1
ATOM 1784 C C . MET B 1 66 ? -10.805 -11.852 -9.906 1 96.56 66 MET B C 1
ATOM 1786 O O . MET B 1 66 ? -10.023 -12.781 -9.703 1 96.56 66 MET B O 1
ATOM 1790 N N . VAL B 1 67 ? -10.445 -10.664 -10.445 1 97.56 67 VAL B N 1
ATOM 1791 C CA . VAL B 1 67 ? -9.07 -10.43 -10.875 1 97.56 67 VAL B CA 1
ATOM 1792 C C . VAL B 1 67 ? -8.133 -10.57 -9.68 1 97.56 67 VAL B C 1
ATOM 1794 O O . VAL B 1 67 ? -7.094 -11.234 -9.773 1 97.56 67 VAL B O 1
ATOM 1797 N N . LEU B 1 68 ? -8.539 -10 -8.555 1 98.38 68 LEU B N 1
ATOM 1798 C CA . LEU B 1 68 ? -7.691 -10.047 -7.363 1 98.38 68 LEU B CA 1
ATOM 1799 C C . LEU B 1 68 ? -7.465 -11.484 -6.914 1 98.38 68 LEU B C 1
ATOM 1801 O O . LEU B 1 68 ? -6.332 -11.875 -6.613 1 98.38 68 LEU B O 1
ATOM 1805 N N . LEU B 1 69 ? -8.477 -12.258 -6.934 1 98 69 LEU B N 1
ATOM 1806 C CA . LEU B 1 69 ? -8.383 -13.633 -6.445 1 98 69 LEU B CA 1
ATOM 1807 C C . LEU B 1 69 ? -7.602 -14.508 -7.418 1 98 69 LEU B C 1
ATOM 1809 O O . LEU B 1 69 ? -6.785 -15.328 -7 1 98 69 LEU B O 1
ATOM 1813 N N . VAL B 1 70 ? -7.828 -14.312 -8.672 1 98 70 VAL B N 1
ATOM 1814 C CA . VAL B 1 70 ? -7.148 -15.117 -9.68 1 98 70 VAL B CA 1
ATOM 1815 C C . VAL B 1 70 ? -5.66 -14.773 -9.703 1 98 70 VAL B C 1
ATOM 1817 O O . VAL B 1 70 ? -4.809 -15.672 -9.734 1 98 70 VAL B O 1
ATOM 1820 N N . ALA B 1 71 ? -5.359 -13.477 -9.68 1 98.44 71 ALA B N 1
ATOM 1821 C CA . ALA B 1 71 ? -3.963 -13.055 -9.594 1 98.44 71 ALA B CA 1
ATOM 1822 C C . ALA B 1 71 ? -3.291 -13.641 -8.352 1 98.44 71 ALA B C 1
ATOM 1824 O O . ALA B 1 71 ? -2.156 -14.117 -8.422 1 98.44 71 ALA B O 1
ATOM 1825 N N . ALA B 1 72 ? -4.031 -13.625 -7.266 1 98.62 72 ALA B N 1
ATOM 1826 C CA . ALA B 1 72 ? -3.521 -14.156 -6.004 1 98.62 72 ALA B CA 1
ATOM 1827 C C . ALA B 1 72 ? -3.268 -15.656 -6.102 1 98.62 72 ALA B C 1
ATOM 1829 O O . ALA B 1 72 ? -2.27 -16.156 -5.582 1 98.62 72 ALA B O 1
ATOM 1830 N N . LYS B 1 73 ? -4.176 -16.328 -6.711 1 98.5 73 LYS B N 1
ATOM 1831 C CA . LYS B 1 73 ? -4.031 -17.766 -6.852 1 98.5 73 LYS B CA 1
ATOM 1832 C C . LYS B 1 73 ? -2.779 -18.125 -7.652 1 98.5 73 LYS B C 1
ATOM 1834 O O . LYS B 1 73 ? -2.033 -19.031 -7.281 1 98.5 73 LYS B O 1
ATOM 1839 N N . MET B 1 74 ? -2.545 -17.406 -8.711 1 98.5 74 MET B N 1
ATOM 1840 C CA . MET B 1 74 ? -1.342 -17.641 -9.5 1 98.5 74 MET B CA 1
ATOM 1841 C C . MET B 1 74 ? -0.087 -17.359 -8.68 1 98.5 74 MET B C 1
ATOM 1843 O O . MET B 1 74 ? 0.845 -18.172 -8.672 1 98.5 74 MET B O 1
ATOM 1847 N N . PHE B 1 75 ? -0.107 -16.25 -8.023 1 98.75 75 PHE B N 1
ATOM 1848 C CA . PHE B 1 75 ? 0.979 -15.883 -7.129 1 98.75 75 PHE B CA 1
ATOM 1849 C C . PHE B 1 75 ? 1.253 -17 -6.121 1 98.75 75 PHE B C 1
ATOM 1851 O O . PHE B 1 75 ? 2.393 -17.438 -5.977 1 98.75 75 PHE B O 1
ATOM 1858 N N . TYR B 1 76 ? 0.236 -17.422 -5.5 1 98.69 76 TYR B N 1
ATOM 1859 C CA . TYR B 1 76 ? 0.269 -18.453 -4.469 1 98.69 76 TYR B CA 1
ATOM 1860 C C . TYR B 1 76 ? 0.86 -19.75 -5.008 1 98.69 76 TYR B C 1
ATOM 1862 O O . TYR B 1 76 ? 1.77 -20.312 -4.406 1 98.69 76 TYR B O 1
ATOM 1870 N N . GLU B 1 77 ? 0.414 -20.156 -6.098 1 98.44 77 GLU B N 1
ATOM 1871 C CA . GLU B 1 77 ? 0.856 -21.422 -6.672 1 98.44 77 GLU B CA 1
ATOM 1872 C C . GLU B 1 77 ? 2.301 -21.344 -7.156 1 98.44 77 GLU B C 1
ATOM 1874 O O . GLU B 1 77 ? 3.064 -22.297 -7.031 1 98.44 77 GLU B O 1
ATOM 1879 N N . ILE B 1 78 ? 2.707 -20.203 -7.711 1 98.5 78 ILE B N 1
ATOM 1880 C CA . ILE B 1 78 ? 4.086 -20.031 -8.156 1 98.5 78 ILE B CA 1
ATOM 1881 C C . ILE B 1 78 ? 5.031 -20.141 -6.961 1 98.5 78 ILE B C 1
ATOM 1883 O O . ILE B 1 78 ? 6.078 -20.781 -7.043 1 98.5 78 ILE B O 1
ATOM 1887 N N . ILE B 1 79 ? 4.637 -19.531 -5.844 1 98.44 79 ILE B N 1
ATOM 1888 C CA . ILE B 1 79 ? 5.469 -19.578 -4.645 1 98.44 79 ILE B CA 1
ATOM 1889 C C . ILE B 1 79 ? 5.582 -21.016 -4.145 1 98.44 79 ILE B C 1
ATOM 1891 O O . ILE B 1 79 ? 6.656 -21.453 -3.725 1 98.44 79 ILE B O 1
ATOM 1895 N N . LEU B 1 80 ? 4.527 -21.75 -4.23 1 97.5 80 LEU B N 1
ATOM 1896 C CA . LEU B 1 80 ? 4.508 -23.094 -3.656 1 97.5 80 LEU B CA 1
ATOM 1897 C C . LEU B 1 80 ? 5.133 -24.109 -4.613 1 97.5 80 LEU B C 1
ATOM 1899 O O . LEU B 1 80 ? 5.816 -25.031 -4.18 1 97.5 80 LEU B O 1
ATOM 1903 N N . LEU B 1 81 ? 4.953 -23.969 -5.918 1 97.5 81 LEU B N 1
ATOM 1904 C CA . LEU B 1 81 ? 5.398 -24.938 -6.91 1 97.5 81 LEU B CA 1
ATOM 1905 C C . LEU B 1 81 ? 6.859 -24.703 -7.281 1 97.5 81 LEU B C 1
ATOM 1907 O O . LEU B 1 81 ? 7.535 -25.609 -7.766 1 97.5 81 LEU B O 1
ATOM 1911 N N . HIS B 1 82 ? 7.242 -23.531 -7.207 1 97.62 82 HIS B N 1
ATOM 1912 C CA . HIS B 1 82 ? 8.609 -23.156 -7.535 1 97.62 82 HIS B CA 1
ATOM 1913 C C . HIS B 1 82 ? 9.016 -23.656 -8.914 1 97.62 82 HIS B C 1
ATOM 1915 O O . HIS B 1 82 ? 9.938 -24.469 -9.039 1 97.62 82 HIS B O 1
ATOM 1921 N N . PRO B 1 83 ? 8.469 -23.094 -9.938 1 98.06 83 PRO B N 1
ATOM 1922 C CA . PRO B 1 83 ? 8.727 -23.594 -11.289 1 98.06 83 PRO B CA 1
ATOM 1923 C C . PRO B 1 83 ? 10.102 -23.172 -11.82 1 98.06 83 PRO B C 1
ATOM 1925 O O . PRO B 1 83 ? 10.539 -23.672 -12.852 1 98.06 83 PRO B O 1
ATOM 1928 N N . LEU B 1 84 ? 10.836 -22.312 -11.195 1 97.75 84 LEU B N 1
ATOM 1929 C CA . LEU B 1 84 ? 12.148 -21.828 -11.617 1 97.75 84 LEU B CA 1
ATOM 1930 C C . LEU B 1 84 ? 13.242 -22.312 -10.664 1 97.75 84 LEU B C 1
ATOM 1932 O O . LEU B 1 84 ? 12.969 -22.609 -9.5 1 97.75 84 LEU B O 1
ATOM 1936 N N . THR B 1 85 ? 14.531 -22.391 -11.188 1 96.44 85 THR B N 1
ATOM 1937 C CA . THR B 1 85 ? 15.672 -22.734 -10.352 1 96.44 85 THR B CA 1
ATOM 1938 C C . THR B 1 85 ? 15.953 -21.641 -9.328 1 96.44 85 THR B C 1
ATOM 1940 O O . THR B 1 85 ? 16.5 -21.922 -8.258 1 96.44 85 THR B O 1
ATOM 1943 N N . ASP B 1 86 ? 15.656 -20.453 -9.68 1 94.75 86 ASP B N 1
ATOM 1944 C CA . ASP B 1 86 ? 15.781 -19.266 -8.844 1 94.75 86 ASP B CA 1
ATOM 1945 C C . ASP B 1 86 ? 14.836 -18.156 -9.32 1 94.75 86 ASP B C 1
ATOM 1947 O O . ASP B 1 86 ? 14.305 -18.219 -10.422 1 94.75 86 ASP B O 1
ATOM 1951 N N . GLY B 1 87 ? 14.516 -17.203 -8.398 1 95.44 87 GLY B N 1
ATOM 1952 C CA . GLY B 1 87 ? 13.758 -16.047 -8.828 1 95.44 87 GLY B CA 1
ATOM 1953 C C . GLY B 1 87 ? 12.258 -16.25 -8.766 1 95.44 87 GLY B C 1
ATOM 1954 O O . GLY B 1 87 ? 11.492 -15.477 -9.344 1 95.44 87 GLY B O 1
ATOM 1955 N N . ASN B 1 88 ? 11.797 -17.281 -8.016 1 97.31 88 ASN B N 1
ATOM 1956 C CA . ASN B 1 88 ? 10.375 -17.594 -7.965 1 97.31 88 ASN B CA 1
ATOM 1957 C C . ASN B 1 88 ? 9.578 -16.484 -7.273 1 97.31 88 ASN B C 1
ATOM 1959 O O . ASN B 1 88 ? 8.477 -16.141 -7.703 1 97.31 88 ASN B O 1
ATOM 1963 N N . LYS B 1 89 ? 10.148 -15.93 -6.203 1 97.62 89 LYS B N 1
ATOM 1964 C CA . LYS B 1 89 ? 9.461 -14.844 -5.512 1 97.62 89 LYS B CA 1
ATOM 1965 C C . LYS B 1 89 ? 9.281 -13.633 -6.426 1 97.62 89 LYS B C 1
ATOM 1967 O O . LYS B 1 89 ? 8.203 -13.031 -6.465 1 97.62 89 LYS B O 1
ATOM 1972 N N . ARG B 1 90 ? 10.289 -13.336 -7.145 1 97.5 90 ARG B N 1
ATOM 1973 C CA . ARG B 1 90 ? 10.211 -12.227 -8.086 1 97.5 90 ARG B CA 1
ATOM 1974 C C . ARG B 1 90 ? 9.266 -12.555 -9.242 1 97.5 90 ARG B C 1
ATOM 1976 O O . ARG B 1 90 ? 8.523 -11.688 -9.703 1 97.5 90 ARG B O 1
ATOM 1983 N N . PHE B 1 91 ? 9.336 -13.797 -9.711 1 98.19 91 PHE B N 1
ATOM 1984 C CA . PHE B 1 91 ? 8.461 -14.25 -10.781 1 98.19 91 PHE B CA 1
ATOM 1985 C C . PHE B 1 91 ? 6.996 -14.156 -10.359 1 98.19 91 PHE B C 1
ATOM 1987 O O . PHE B 1 91 ? 6.176 -13.578 -11.078 1 98.19 91 PHE B O 1
ATOM 1994 N N . ALA B 1 92 ? 6.688 -14.633 -9.156 1 98.62 92 ALA B N 1
ATOM 1995 C CA . ALA B 1 92 ? 5.332 -14.547 -8.617 1 98.62 92 ALA B CA 1
ATOM 1996 C C . ALA B 1 92 ? 4.875 -13.094 -8.516 1 98.62 92 ALA B C 1
ATOM 1998 O O . ALA B 1 92 ? 3.744 -12.766 -8.883 1 98.62 92 ALA B O 1
ATOM 1999 N N . THR B 1 93 ? 5.781 -12.258 -8.062 1 98.44 93 THR B N 1
ATOM 2000 C CA . THR B 1 93 ? 5.488 -10.836 -7.906 1 98.44 93 THR B CA 1
ATOM 2001 C C . THR B 1 93 ? 5.168 -10.195 -9.25 1 98.44 93 THR B C 1
ATOM 2003 O O . THR B 1 93 ? 4.164 -9.492 -9.383 1 98.44 93 THR B O 1
ATOM 2006 N N . LEU B 1 94 ? 5.977 -10.5 -10.242 1 97.75 94 LEU B N 1
ATOM 2007 C CA . LEU B 1 94 ? 5.781 -9.93 -11.57 1 97.75 94 LEU B CA 1
ATOM 2008 C C . LEU B 1 94 ? 4.461 -10.391 -12.172 1 97.75 94 LEU B C 1
ATOM 2010 O O . LEU B 1 94 ? 3.713 -9.586 -12.734 1 97.75 94 LEU B O 1
ATOM 2014 N N . VAL B 1 95 ? 4.168 -11.648 -12.062 1 98.31 95 VAL B N 1
ATOM 2015 C CA . VAL B 1 95 ? 2.93 -12.195 -12.609 1 98.31 95 VAL B CA 1
ATOM 2016 C C . VAL B 1 95 ? 1.729 -11.539 -11.93 1 98.31 95 VAL B C 1
ATOM 2018 O O . VAL B 1 95 ? 0.768 -11.148 -12.594 1 98.31 95 VAL B O 1
ATOM 2021 N N . TYR B 1 96 ? 1.791 -11.414 -10.617 1 98.62 96 TYR B N 1
ATOM 2022 C CA . TYR B 1 96 ? 0.73 -10.789 -9.836 1 98.62 96 TYR B CA 1
ATOM 2023 C C . TYR B 1 96 ? 0.467 -9.367 -10.312 1 98.62 96 TYR B C 1
ATOM 2025 O O . TYR B 1 96 ? -0.672 -9.008 -10.617 1 98.62 96 TYR B O 1
ATOM 2033 N N . LEU B 1 97 ? 1.52 -8.586 -10.438 1 98.19 97 LEU B N 1
ATOM 2034 C CA . LEU B 1 97 ? 1.389 -7.18 -10.805 1 98.19 97 LEU B CA 1
ATOM 2035 C C . LEU B 1 97 ? 0.969 -7.031 -12.258 1 98.19 97 LEU B C 1
ATOM 2037 O O . LEU B 1 97 ? 0.21 -6.125 -12.609 1 98.19 97 LEU B O 1
ATOM 2041 N N . THR B 1 98 ? 1.462 -7.906 -13.125 1 97.25 98 THR B N 1
ATOM 2042 C CA . THR B 1 98 ? 1.062 -7.883 -14.523 1 97.25 98 THR B CA 1
ATOM 2043 C C . THR B 1 98 ? -0.432 -8.156 -14.664 1 97.25 98 THR B C 1
ATOM 2045 O O . THR B 1 98 ? -1.122 -7.48 -15.43 1 97.25 98 THR B O 1
ATOM 2048 N N . MET B 1 99 ? -0.934 -9.125 -13.898 1 97.69 99 MET B N 1
ATOM 2049 C CA . MET B 1 99 ? -2.359 -9.445 -13.914 1 97.69 99 MET B CA 1
ATOM 2050 C C . MET B 1 99 ? -3.189 -8.234 -13.5 1 97.69 99 MET B C 1
ATOM 2052 O O . MET B 1 99 ? -4.199 -7.918 -14.133 1 97.69 99 MET B O 1
ATOM 2056 N N . LEU B 1 100 ? -2.764 -7.516 -12.469 1 97.75 100 LEU B N 1
ATOM 2057 C CA . LEU B 1 100 ? -3.49 -6.34 -12.008 1 97.75 100 LEU B CA 1
ATOM 2058 C C . LEU B 1 100 ? -3.426 -5.223 -13.047 1 97.75 100 LEU B C 1
ATOM 2060 O O . LEU B 1 100 ? -4.422 -4.535 -13.289 1 97.75 100 LEU B O 1
ATOM 2064 N N . LYS B 1 101 ? -2.277 -5.094 -13.68 1 96.94 101 LYS B N 1
ATOM 2065 C CA . LYS B 1 101 ? -2.082 -4.027 -14.656 1 96.94 101 LYS B CA 1
ATOM 2066 C C . LYS B 1 101 ? -2.951 -4.242 -15.891 1 96.94 101 LYS B C 1
ATOM 2068 O O . LYS B 1 101 ? -3.691 -3.348 -16.297 1 96.94 101 LYS B O 1
ATOM 2073 N N . VAL B 1 102 ? -2.912 -5.41 -16.453 1 95.81 102 VAL B N 1
ATOM 2074 C CA . VAL B 1 102 ? -3.609 -5.688 -17.703 1 95.81 102 VAL B CA 1
ATOM 2075 C C . VAL B 1 102 ? -5.117 -5.645 -17.484 1 95.81 102 VAL B C 1
ATOM 2077 O O . VAL B 1 102 ? -5.891 -5.434 -18.422 1 95.81 102 VAL B O 1
ATOM 2080 N N . ASN B 1 103 ? -5.559 -5.875 -16.219 1 96.69 103 ASN B N 1
ATOM 2081 C CA . ASN B 1 103 ? -6.98 -5.824 -15.891 1 96.69 103 ASN B CA 1
ATOM 2082 C C . ASN B 1 103 ? -7.348 -4.512 -15.203 1 96.69 103 ASN B C 1
ATOM 2084 O O . ASN B 1 103 ? -8.344 -4.449 -14.477 1 96.69 103 ASN B O 1
ATOM 2088 N N . ASN B 1 104 ? -6.516 -3.473 -15.219 1 94.62 104 ASN B N 1
ATOM 2089 C CA . ASN B 1 104 ? -6.789 -2.078 -14.883 1 94.62 104 ASN B CA 1
ATOM 2090 C C . ASN B 1 104 ? -6.938 -1.882 -13.375 1 94.62 104 ASN B C 1
ATOM 2092 O O . ASN B 1 104 ? -7.762 -1.083 -12.93 1 94.62 104 ASN B O 1
ATOM 2096 N N . LEU B 1 105 ? -6.188 -2.68 -12.625 1 96.69 105 LEU B N 1
ATOM 2097 C CA . LEU B 1 105 ? -6.246 -2.541 -11.172 1 96.69 105 LEU B CA 1
ATOM 2098 C C . LEU B 1 105 ? -4.918 -2.029 -10.617 1 96.69 105 LEU B C 1
ATOM 2100 O O . LEU B 1 105 ? -4.742 -1.937 -9.406 1 96.69 105 LEU B O 1
ATOM 2104 N N . LEU B 1 106 ? -3.98 -1.742 -11.484 1 94.75 106 LEU B N 1
ATOM 2105 C CA . LEU B 1 106 ? -2.705 -1.101 -11.18 1 94.75 106 LEU B CA 1
ATOM 2106 C C . LEU B 1 106 ? -2.477 0.109 -12.078 1 94.75 106 LEU B C 1
ATOM 2108 O O . LEU B 1 106 ? -2.25 -0.041 -13.281 1 94.75 106 LEU B O 1
ATOM 2112 N N . PHE B 1 107 ? -2.48 1.286 -11.508 1 88.69 107 PHE B N 1
ATOM 2113 C CA . PHE B 1 107 ? -2.561 2.527 -12.273 1 88.69 107 PHE B CA 1
ATOM 2114 C C . PHE B 1 107 ? -1.173 3.111 -12.5 1 88.69 107 PHE B C 1
ATOM 2116 O O . PHE B 1 107 ? -0.923 3.742 -13.531 1 88.69 107 PHE B O 1
ATOM 2123 N N . GLU B 1 108 ? -0.329 3.008 -11.555 1 87 108 GLU B N 1
ATOM 2124 C CA . GLU B 1 108 ? 1.052 3.477 -11.625 1 87 108 GLU B CA 1
ATOM 2125 C C . GLU B 1 108 ? 2.004 2.49 -10.953 1 87 108 GLU B C 1
ATOM 2127 O O . GLU B 1 108 ? 1.784 2.086 -9.812 1 87 108 GLU B O 1
ATOM 2132 N N . PHE B 1 109 ? 2.973 2.15 -11.789 1 89.19 109 PHE B N 1
ATOM 2133 C CA . PHE B 1 109 ? 3.975 1.291 -11.172 1 89.19 109 PHE B CA 1
ATOM 2134 C C . PHE B 1 109 ? 4.945 2.111 -10.328 1 89.19 109 PHE B C 1
ATOM 2136 O O . PHE B 1 109 ? 5.355 3.201 -10.727 1 89.19 109 PHE B O 1
ATOM 2143 N N . HIS B 1 110 ? 5.156 1.658 -9.195 1 94.12 110 HIS B N 1
ATOM 2144 C CA . HIS B 1 110 ? 6.148 2.197 -8.273 1 94.12 110 HIS B CA 1
ATOM 2145 C C . HIS B 1 110 ? 6.922 1.08 -7.582 1 94.12 110 HIS B C 1
ATOM 2147 O O . HIS B 1 110 ? 6.371 0.012 -7.312 1 94.12 110 HIS B O 1
ATOM 2153 N N . GLU B 1 111 ? 8.18 1.376 -7.336 1 96.19 111 GLU B N 1
ATOM 2154 C CA . GLU B 1 111 ? 9.039 0.356 -6.742 1 96.19 111 GLU B CA 1
ATOM 2155 C C . GLU B 1 111 ? 8.461 -0.151 -5.422 1 96.19 111 GLU B C 1
ATOM 2157 O O . GLU B 1 111 ? 8.578 -1.335 -5.102 1 96.19 111 GLU B O 1
ATOM 2162 N N . LEU B 1 112 ? 7.859 0.679 -4.688 1 97.56 112 LEU B N 1
ATOM 2163 C CA . LEU B 1 112 ? 7.312 0.303 -3.391 1 97.56 112 LEU B CA 1
ATOM 2164 C C . LEU B 1 112 ? 6.188 -0.716 -3.549 1 97.56 112 LEU B C 1
ATOM 2166 O O . LEU B 1 112 ? 5.996 -1.573 -2.684 1 97.56 112 LEU B O 1
ATOM 2170 N N . ILE B 1 113 ? 5.461 -0.644 -4.633 1 98.25 113 ILE B N 1
ATOM 2171 C CA . ILE B 1 113 ? 4.41 -1.617 -4.906 1 98.25 113 ILE B CA 1
ATOM 2172 C C . ILE B 1 113 ? 5.027 -2.998 -5.125 1 98.25 113 ILE B C 1
ATOM 2174 O O . ILE B 1 113 ? 4.547 -3.992 -4.578 1 98.25 113 ILE B O 1
ATOM 2178 N N . GLY B 1 114 ? 6.086 -3.045 -5.918 1 97.81 114 GLY B N 1
ATOM 2179 C CA . GLY B 1 114 ? 6.816 -4.293 -6.082 1 97.81 114 GLY B CA 1
ATOM 2180 C C . GLY B 1 114 ? 7.332 -4.859 -4.773 1 97.81 114 GLY B C 1
ATOM 2181 O O . GLY B 1 114 ? 7.234 -6.062 -4.531 1 97.81 114 GLY B O 1
ATOM 2182 N N . GLU B 1 115 ? 7.824 -3.965 -3.914 1 98.19 115 GLU B N 1
ATOM 2183 C CA . GLU B 1 115 ? 8.367 -4.379 -2.623 1 98.19 115 GLU B CA 1
ATOM 2184 C C . GLU B 1 115 ? 7.27 -4.938 -1.719 1 98.19 115 GLU B C 1
ATOM 2186 O O . GLU B 1 115 ? 7.496 -5.902 -0.982 1 98.19 115 GLU B O 1
ATOM 2191 N N . MET B 1 116 ? 6.09 -4.309 -1.759 1 98.06 116 MET B N 1
ATOM 2192 C CA . MET B 1 116 ? 4.945 -4.781 -0.979 1 98.06 116 MET B CA 1
ATOM 2193 C C . MET B 1 116 ? 4.598 -6.223 -1.34 1 98.06 116 MET B C 1
ATOM 2195 O O . MET B 1 116 ? 4.445 -7.066 -0.456 1 98.06 116 MET B O 1
ATOM 2199 N N . VAL B 1 117 ? 4.512 -6.48 -2.576 1 98.62 117 VAL B N 1
ATOM 2200 C CA . VAL B 1 117 ? 4.105 -7.801 -3.047 1 98.62 117 VAL B CA 1
ATOM 2201 C C . VAL B 1 117 ? 5.23 -8.805 -2.797 1 98.62 117 VAL B C 1
ATOM 2203 O O . VAL B 1 117 ? 4.977 -9.93 -2.363 1 98.62 117 VAL B O 1
ATOM 2206 N N . LEU B 1 118 ? 6.48 -8.375 -3.027 1 98.25 118 LEU B N 1
ATOM 2207 C CA . LEU B 1 118 ? 7.625 -9.25 -2.805 1 98.25 118 LEU B CA 1
ATOM 2208 C C . LEU B 1 118 ? 7.715 -9.672 -1.34 1 98.25 118 LEU B C 1
ATOM 2210 O O . LEU B 1 118 ? 8.062 -10.812 -1.037 1 98.25 118 LEU B O 1
ATOM 2214 N N . GLU B 1 119 ? 7.414 -8.75 -0.449 1 98.19 119 GLU B N 1
ATOM 2215 C CA . GLU B 1 119 ? 7.422 -9.062 0.976 1 98.19 119 GLU B CA 1
ATOM 2216 C C . GLU B 1 119 ? 6.441 -10.188 1.298 1 98.19 119 GLU B C 1
ATOM 2218 O O . GLU B 1 119 ? 6.754 -11.086 2.082 1 98.19 119 GLU B O 1
ATOM 2223 N N . ILE B 1 120 ? 5.293 -10.156 0.678 1 98.25 120 ILE B N 1
ATOM 2224 C CA . ILE B 1 120 ? 4.297 -11.195 0.889 1 98.25 120 ILE B CA 1
ATOM 2225 C C . ILE B 1 120 ? 4.816 -12.523 0.344 1 98.25 120 ILE B C 1
ATOM 2227 O O . ILE B 1 120 ? 4.617 -13.578 0.955 1 98.25 120 ILE B O 1
ATOM 2231 N N . ALA B 1 121 ? 5.492 -12.477 -0.84 1 98.38 121 ALA B N 1
ATOM 2232 C CA . ALA B 1 121 ? 6.098 -13.672 -1.414 1 98.38 121 ALA B CA 1
ATOM 2233 C C . ALA B 1 121 ? 7.105 -14.297 -0.452 1 98.38 121 ALA B C 1
ATOM 2235 O O . ALA B 1 121 ? 7.113 -15.516 -0.253 1 98.38 121 ALA B O 1
ATOM 2236 N N . VAL B 1 122 ? 7.918 -13.461 0.166 1 97.81 122 VAL B N 1
ATOM 2237 C CA . VAL B 1 122 ? 8.945 -13.914 1.101 1 97.81 122 VAL B CA 1
ATOM 2238 C C . VAL B 1 122 ? 8.289 -14.578 2.309 1 97.81 122 VAL B C 1
ATOM 2240 O O . VAL B 1 122 ? 8.672 -15.68 2.703 1 97.81 122 VAL B O 1
ATOM 2243 N N . ARG B 1 123 ? 7.285 -13.938 2.809 1 96.88 123 ARG B N 1
ATOM 2244 C CA . ARG B 1 123 ? 6.609 -14.453 3.996 1 96.88 123 ARG B CA 1
ATOM 2245 C C . ARG B 1 123 ? 5.898 -15.766 3.693 1 96.88 123 ARG B C 1
ATOM 2247 O O . ARG B 1 123 ? 5.969 -16.719 4.477 1 96.88 123 ARG B O 1
ATOM 2254 N N . LEU B 1 124 ? 5.227 -15.82 2.59 1 97.75 124 LEU B N 1
ATOM 2255 C CA . LEU B 1 124 ? 4.512 -17.031 2.211 1 97.75 124 LEU B CA 1
ATOM 2256 C C . LEU B 1 124 ? 5.484 -18.188 1.973 1 97.75 124 LEU B C 1
ATOM 2258 O O . LEU B 1 124 ? 5.215 -19.328 2.373 1 97.75 124 LEU B O 1
ATOM 2262 N N . ALA B 1 125 ? 6.586 -17.891 1.293 1 96.88 125 ALA B N 1
ATOM 2263 C CA . ALA B 1 125 ? 7.594 -18.906 1.012 1 96.88 125 ALA B CA 1
ATOM 2264 C C . ALA B 1 125 ? 8.211 -19.453 2.303 1 96.88 125 ALA B C 1
ATOM 2266 O O . ALA B 1 125 ? 8.508 -20.641 2.404 1 96.88 125 ALA B O 1
ATOM 2267 N N . SER B 1 126 ? 8.367 -18.578 3.334 1 96 126 SER B N 1
ATOM 2268 C CA . SER B 1 126 ? 9 -18.953 4.598 1 96 126 SER B CA 1
ATOM 2269 C C . SER B 1 126 ? 8.039 -19.719 5.5 1 96 126 SER B C 1
ATOM 2271 O O . SER B 1 126 ? 8.461 -20.516 6.324 1 96 126 SER B O 1
ATOM 2273 N N . ASN B 1 127 ? 6.734 -19.406 5.328 1 95.19 127 ASN B N 1
ATOM 2274 C CA . ASN B 1 127 ? 5.695 -20.047 6.125 1 95.19 127 ASN B CA 1
ATOM 2275 C C . ASN B 1 127 ? 4.449 -20.328 5.289 1 95.19 127 ASN B C 1
ATOM 2277 O O . ASN B 1 127 ? 3.439 -19.641 5.414 1 95.19 127 ASN B O 1
ATOM 2281 N N . PRO B 1 128 ? 4.566 -21.422 4.574 1 94 128 PRO B N 1
ATOM 2282 C CA . PRO B 1 128 ? 3.439 -21.734 3.691 1 94 128 PRO B CA 1
ATOM 2283 C C . PRO B 1 128 ? 2.125 -21.906 4.453 1 94 128 PRO B C 1
ATOM 2285 O O . PRO B 1 128 ? 2.117 -22.438 5.566 1 94 128 PRO B O 1
ATOM 2288 N N . ARG B 1 129 ? 1.084 -21.391 3.883 1 94.81 129 ARG B N 1
ATOM 2289 C CA . ARG B 1 129 ? -0.26 -21.438 4.449 1 94.81 129 ARG B CA 1
ATOM 2290 C C . ARG B 1 129 ? -1.255 -22.031 3.459 1 94.81 129 ARG B C 1
ATOM 2292 O O . ARG B 1 129 ? -0.995 -22.078 2.256 1 94.81 129 ARG B O 1
ATOM 2299 N N . ASP B 1 130 ? -2.363 -22.469 4.051 1 96.5 130 ASP B N 1
ATOM 2300 C CA . ASP B 1 130 ? -3.438 -22.984 3.207 1 96.5 130 ASP B CA 1
ATOM 2301 C C . ASP B 1 130 ? -4.145 -21.844 2.467 1 96.5 130 ASP B C 1
ATOM 2303 O O . ASP B 1 130 ? -4.41 -20.781 3.047 1 96.5 130 ASP B O 1
ATOM 2307 N N . TRP B 1 131 ? -4.41 -22.078 1.242 1 96.44 131 TRP B N 1
ATOM 2308 C CA . TRP B 1 131 ? -5.086 -21.109 0.396 1 96.44 131 TRP B CA 1
ATOM 2309 C C . TRP B 1 131 ? -6.328 -20.547 1.084 1 96.44 131 TRP B C 1
ATOM 2311 O O . TRP B 1 131 ? -6.551 -19.344 1.098 1 96.44 131 TRP B O 1
ATOM 2321 N N . ASN B 1 132 ? -7.125 -21.422 1.645 1 95.31 132 ASN B N 1
ATOM 2322 C CA . ASN B 1 132 ? -8.383 -21 2.252 1 95.31 132 ASN B CA 1
ATOM 2323 C C . ASN B 1 132 ? -8.156 -20.062 3.436 1 95.31 132 ASN B C 1
ATOM 2325 O O . ASN B 1 132 ? -9.023 -19.25 3.766 1 95.31 132 ASN B O 1
ATOM 2329 N N . ASP B 1 133 ? -6.945 -20.125 4 1 95.19 133 ASP B N 1
ATOM 2330 C CA . ASP B 1 133 ? -6.617 -19.312 5.164 1 95.19 133 ASP B CA 1
ATOM 2331 C C . ASP B 1 133 ? -6.105 -17.938 4.742 1 95.19 133 ASP B C 1
ATOM 2333 O O . ASP B 1 133 ? -6.195 -16.969 5.504 1 95.19 133 ASP B O 1
ATOM 2337 N N . VAL B 1 134 ? -5.617 -17.844 3.443 1 95.56 134 VAL B N 1
ATOM 2338 C CA . VAL B 1 134 ? -4.875 -16.625 3.168 1 95.56 134 VAL B CA 1
ATOM 2339 C C . VAL B 1 134 ? -5.508 -15.883 1.99 1 95.56 134 VAL B C 1
ATOM 2341 O O . VAL B 1 134 ? -5.172 -14.727 1.718 1 95.56 134 VAL B O 1
ATOM 2344 N N . SER B 1 135 ? -6.48 -16.469 1.296 1 96.88 135 SER B N 1
ATOM 2345 C CA . SER B 1 135 ? -7.066 -15.867 0.103 1 96.88 135 SER B CA 1
ATOM 2346 C C . SER B 1 135 ? -7.645 -14.492 0.404 1 96.88 135 SER B C 1
ATOM 2348 O O . SER B 1 135 ? -7.5 -13.562 -0.396 1 96.88 135 SER B O 1
ATOM 2350 N N . LYS B 1 136 ? -8.281 -14.367 1.597 1 96.56 136 LYS B N 1
ATOM 2351 C CA . LYS B 1 136 ? -8.875 -13.086 1.966 1 96.56 136 LYS B CA 1
ATOM 2352 C C . LYS B 1 136 ? -7.809 -12.016 2.158 1 96.56 136 LYS B C 1
ATOM 2354 O O . LYS B 1 136 ? -8.047 -10.836 1.883 1 96.56 136 LYS B O 1
ATOM 2359 N N . TYR B 1 137 ? -6.633 -12.406 2.59 1 96.25 137 TYR B N 1
ATOM 2360 C CA . TYR B 1 137 ? -5.555 -11.453 2.824 1 96.25 137 TYR B CA 1
ATOM 2361 C C . TYR B 1 137 ? -4.918 -11.016 1.509 1 96.25 137 TYR B C 1
ATOM 2363 O O . TYR B 1 137 ? -4.41 -9.898 1.399 1 96.25 137 TYR B O 1
ATOM 2371 N N . PHE B 1 138 ? -5.027 -11.875 0.521 1 97.62 138 PHE B N 1
ATOM 2372 C CA . PHE B 1 138 ? -4.578 -11.492 -0.812 1 97.62 138 PHE B CA 1
ATOM 2373 C C . PHE B 1 138 ? -5.504 -10.445 -1.415 1 97.62 138 PHE B C 1
ATOM 2375 O O . PHE B 1 138 ? -5.055 -9.57 -2.162 1 97.62 138 PHE B O 1
ATOM 2382 N N . ILE B 1 139 ? -6.789 -10.57 -1.087 1 97.69 139 ILE B N 1
ATOM 2383 C CA . ILE B 1 139 ? -7.719 -9.539 -1.531 1 97.69 139 ILE B CA 1
ATOM 2384 C C . ILE B 1 139 ? -7.301 -8.188 -0.963 1 97.69 139 ILE B C 1
ATOM 2386 O O . ILE B 1 139 ? -7.27 -7.188 -1.685 1 97.69 139 ILE B O 1
ATOM 2390 N N . GLU B 1 140 ? -6.914 -8.18 0.318 1 97.88 140 GLU B N 1
ATOM 2391 C CA . GLU B 1 140 ? -6.445 -6.953 0.955 1 97.88 140 GLU B CA 1
ATOM 2392 C C . GLU B 1 140 ? -5.164 -6.445 0.298 1 97.88 140 GLU B C 1
ATOM 2394 O O . GLU B 1 140 ? -4.988 -5.238 0.123 1 97.88 140 GLU B O 1
ATOM 2399 N N . LEU B 1 141 ? -4.285 -7.371 -0.097 1 98.5 141 LEU B N 1
ATOM 2400 C CA . LEU B 1 141 ? -3.07 -6.98 -0.808 1 98.5 141 LEU B CA 1
ATOM 2401 C C . LEU B 1 141 ? -3.408 -6.301 -2.129 1 98.5 141 LEU B C 1
ATOM 2403 O O . LEU B 1 141 ? -2.83 -5.262 -2.463 1 98.5 141 LEU B O 1
ATOM 2407 N N . GLY B 1 142 ? -4.316 -6.887 -2.844 1 98.5 142 GLY B N 1
ATOM 2408 C CA . GLY B 1 142 ? -4.723 -6.316 -4.117 1 98.5 142 GLY B CA 1
ATOM 2409 C C . GLY B 1 142 ? -5.34 -4.938 -3.98 1 98.5 142 GLY B C 1
ATOM 2410 O O . GLY B 1 142 ? -5.059 -4.043 -4.781 1 98.5 142 GLY B O 1
ATOM 2411 N N . LYS B 1 143 ? -6.156 -4.805 -2.936 1 98.12 143 LYS B N 1
ATOM 2412 C CA . LYS B 1 143 ? -6.742 -3.496 -2.654 1 98.12 143 LYS B CA 1
ATOM 2413 C C . LYS B 1 143 ? -5.66 -2.471 -2.32 1 98.12 143 LYS B C 1
ATOM 2415 O O . LYS B 1 143 ? -5.738 -1.317 -2.75 1 98.12 143 LYS B O 1
ATOM 2420 N N . ALA B 1 144 ? -4.699 -2.91 -1.564 1 98.5 144 ALA B N 1
ATOM 2421 C CA . ALA B 1 144 ? -3.6 -2.029 -1.183 1 98.5 144 ALA B CA 1
ATOM 2422 C C . ALA B 1 144 ? -2.818 -1.562 -2.408 1 98.5 144 ALA B C 1
ATOM 2424 O O . ALA B 1 144 ? -2.521 -0.373 -2.547 1 98.5 144 ALA B O 1
ATOM 2425 N N . VAL B 1 145 ? -2.533 -2.479 -3.279 1 98.5 145 VAL B N 1
ATOM 2426 C CA . VAL B 1 145 ? -1.778 -2.174 -4.492 1 98.5 145 VAL B CA 1
ATOM 2427 C C . VAL B 1 145 ? -2.57 -1.199 -5.359 1 98.5 145 VAL B C 1
ATOM 2429 O O . VAL B 1 145 ? -2.031 -0.191 -5.824 1 98.5 145 VAL B O 1
ATOM 2432 N N . LYS B 1 146 ? -3.834 -1.502 -5.512 1 97.94 146 LYS B N 1
ATOM 2433 C CA . LYS B 1 146 ? -4.699 -0.658 -6.332 1 97.94 146 LYS B CA 1
ATOM 2434 C C . LYS B 1 146 ? -4.797 0.752 -5.758 1 97.94 146 LYS B C 1
ATOM 2436 O O . LYS B 1 146 ? -4.59 1.735 -6.473 1 97.94 146 LYS B O 1
ATOM 2441 N N . SER B 1 147 ? -5.043 0.821 -4.508 1 98.06 147 SER B N 1
ATOM 2442 C CA . SER B 1 147 ? -5.25 2.115 -3.863 1 98.06 147 SER B CA 1
ATOM 2443 C C . SER B 1 147 ? -3.951 2.912 -3.795 1 98.06 147 SER B C 1
ATOM 2445 O O . SER B 1 147 ? -3.957 4.133 -3.977 1 98.06 147 SER B O 1
ATOM 2447 N N . TYR B 1 148 ? -2.859 2.258 -3.527 1 98.5 148 TYR B N 1
ATOM 2448 C CA . TYR B 1 148 ? -1.603 2.994 -3.469 1 98.5 148 TYR B CA 1
ATOM 2449 C C . TYR B 1 148 ? -1.238 3.561 -4.836 1 98.5 148 TYR B C 1
ATOM 2451 O O . TYR B 1 148 ? -0.821 4.715 -4.945 1 98.5 148 TYR B O 1
ATOM 2459 N N . SER B 1 149 ? -1.371 2.725 -5.867 1 97.56 149 SER B N 1
ATOM 2460 C CA . SER B 1 149 ? -1.073 3.199 -7.215 1 97.56 149 SER B CA 1
ATOM 2461 C C . SER B 1 149 ? -1.951 4.391 -7.586 1 97.56 149 SER B C 1
ATOM 2463 O O . SER B 1 149 ? -1.493 5.32 -8.25 1 97.56 149 SER B O 1
ATOM 2465 N N . LYS B 1 150 ? -3.16 4.375 -7.176 1 96.06 150 LYS B N 1
ATOM 2466 C CA . LYS B 1 150 ? -4.07 5.492 -7.43 1 96.06 150 LYS B CA 1
ATOM 2467 C C . LYS B 1 150 ? -3.65 6.73 -6.645 1 96.06 150 LYS B C 1
ATOM 2469 O O . LYS B 1 150 ? -3.74 7.852 -7.148 1 96.06 150 LYS B O 1
ATOM 2474 N N . SER B 1 151 ? -3.25 6.52 -5.422 1 96.81 151 SER B N 1
ATOM 2475 C CA . SER B 1 151 ? -2.816 7.641 -4.594 1 96.81 151 SER B CA 1
ATOM 2476 C C . SER B 1 151 ? -1.657 8.391 -5.242 1 96.81 151 SER B C 1
ATOM 2478 O O . SER B 1 151 ? -1.605 9.625 -5.199 1 96.81 151 SER B O 1
ATOM 2480 N N . LEU B 1 152 ? -0.78 7.672 -5.828 1 95.88 152 LEU B N 1
ATOM 2481 C CA . LEU B 1 152 ? 0.416 8.25 -6.426 1 95.88 152 LEU B CA 1
ATOM 2482 C C . LEU B 1 152 ? 0.051 9.18 -7.578 1 95.88 152 LEU B C 1
ATOM 2484 O O . LEU B 1 152 ? 0.779 10.133 -7.871 1 95.88 152 LEU B O 1
ATOM 2488 N N . GLU B 1 153 ? -1.062 8.945 -8.203 1 92.12 153 GLU B N 1
ATOM 2489 C CA . GLU B 1 153 ? -1.514 9.781 -9.312 1 92.12 153 GLU B CA 1
ATOM 2490 C C . GLU B 1 153 ? -1.713 11.227 -8.867 1 92.12 153 GLU B C 1
ATOM 2492 O O . GLU B 1 153 ? -1.538 12.148 -9.656 1 92.12 153 GLU B O 1
ATOM 2497 N N . GLY B 1 154 ? -2.051 11.391 -7.641 1 91.44 154 GLY B N 1
ATOM 2498 C CA . GLY B 1 154 ? -2.32 12.719 -7.125 1 91.44 154 GLY B CA 1
ATOM 2499 C C . GLY B 1 154 ? -1.062 13.484 -6.758 1 91.44 154 GLY B C 1
ATOM 2500 O O . GLY B 1 154 ? -1.105 14.695 -6.543 1 91.44 154 GLY B O 1
ATOM 2501 N N . PHE B 1 155 ? 0.063 12.695 -6.742 1 93.12 155 PHE B N 1
ATOM 2502 C CA . PHE B 1 155 ? 1.314 13.305 -6.297 1 93.12 155 PHE B CA 1
ATOM 2503 C C . PHE B 1 155 ? 2.432 13.031 -7.297 1 93.12 155 PHE B C 1
ATOM 2505 O O . PHE B 1 155 ? 3.396 12.328 -6.98 1 93.12 155 PHE B O 1
ATOM 2512 N N . PRO B 1 156 ? 2.193 13.672 -8.438 1 84.19 156 PRO B N 1
ATOM 2513 C CA . PRO B 1 156 ? 3.246 13.469 -9.438 1 84.19 156 PRO B CA 1
ATOM 2514 C C . PRO B 1 156 ? 4.59 14.055 -9.008 1 84.19 156 PRO B C 1
ATOM 2516 O O . PRO B 1 156 ? 4.633 14.969 -8.18 1 84.19 156 PRO B O 1
ATOM 2519 N N . LEU B 1 157 ? 5.758 13.438 -9.43 1 77.19 157 LEU B N 1
ATOM 2520 C CA . LEU B 1 157 ? 7.09 13.914 -9.086 1 77.19 157 LEU B CA 1
ATOM 2521 C C . LEU B 1 157 ? 7.371 15.258 -9.75 1 77.19 157 LEU B C 1
ATOM 2523 O O . LEU B 1 157 ? 6.832 15.555 -10.82 1 77.19 157 LEU B O 1
#

Solvent-accessible surface area (backbone atoms only — not comparable to full-atom values): 16813 Å² total; per-residue (Å²): 127,82,76,75,66,74,77,53,80,94,56,84,75,73,49,60,66,54,51,52,54,52,47,56,53,46,42,74,75,35,89,63,83,50,45,82,72,41,70,64,55,45,47,49,37,39,50,52,29,52,51,48,42,50,54,38,54,74,70,65,52,53,68,68,60,43,50,32,50,31,29,38,49,35,26,52,42,34,51,72,65,43,41,36,77,43,63,31,47,58,47,22,35,49,52,29,51,47,47,31,37,80,62,71,43,44,76,45,91,47,72,66,54,56,50,56,47,36,52,50,37,53,21,36,63,76,48,74,73,57,62,90,74,30,53,68,25,38,43,25,38,41,49,12,46,27,24,36,20,48,18,48,68,57,42,56,125,128,84,77,77,66,72,78,54,82,96,55,82,73,73,50,60,67,54,53,52,55,52,47,56,54,46,43,75,75,37,91,63,83,50,45,82,71,40,69,65,55,46,46,50,38,40,50,53,30,52,50,50,42,48,52,37,54,74,72,65,52,53,67,69,59,43,51,32,49,30,29,40,49,34,26,51,44,34,52,72,64,44,40,35,77,43,62,31,47,58,46,21,35,49,51,30,53,49,46,31,38,79,61,72,45,43,77,44,91,47,72,66,54,56,49,55,47,35,51,50,37,52,22,36,63,76,47,74,71,57,62,91,75,30,54,69,24,39,42,26,39,41,49,12,46,26,23,37,18,48,18,46,68,55,43,56,127

InterPro domains:
  IPR003812 Fido domain [PF02661] (40-100)
  IPR036597 Fido-like domain superfamily [SSF140931] (43-106)
  IPR053737 Type II TA System Toxin [G3DSA:1.20.120.1870] (19-150)

pLDDT: mean 92.75, std 13.01, range [27.03, 98.81]

Sequence (314 aa):
MHKDFGGVRDVYLPTVNDLKTSIEIIKEHTEDPVELMSEEKLEQVVESAHFLASLLQREGIGEDEMVLLVAAKMFYEIILLHPLTDGNKRFATLVYLTMLKVNNLLFEFHELIGEMVLEIAVRLASNPRDWNDVSKYFIELGKAVKSYSKSLEGFPLMHKDFGGVRDVYLPTVNDLKTSIEIIKEHTEDPVELMSEEKLEQVVESAHFLASLLQREGIGEDEMVLLVAAKMFYEIILLHPLTDGNKRFATLVYLTMLKVNNLLFEFHELIGEMVLEIAVRLASNPRDWNDVSKYFIELGKAVKSYSKSLEGFPL

Radius of gyration: 22.01 Å; Cα contacts (8 Å, |Δi|>4): 415; chains: 2; bounding box: 45×59×52 Å

Organism: NCBI:txid940294

Nearest PDB structures (foldseek):
  3kh2-assembly2_C  TM=7.679E-01  e=4.820E-02  Punavirus P1
  3dd7-assembly2_C  TM=7.757E-01  e=6.810E-02  Punavirus P1
  4wgj-assembly1_A  TM=6.315E-01  e=4.446E-01  Bartonella tribocorum CIP 105476
  8ga6-assembly1_A  TM=3.134E-01  e=9.494E+00  synthetic construct
  3kh2-assembly2_C  TM=7.680E-01  e=3.578E-02  Punavirus P1

Secondary structure (DSSP, 8-state):
--------TT-----HHHHHHHHHHHHHT-SS---B--HHHHHHHHHHHHHHHHHHHHTT--HHHHHHHHHHHHHHHHHHH--BSS-HHHHHHHHHHHHHHHTT---S--HHHHHHHHHHHHHHHHS---HHHHHHHHHHHHHHHHHHHHHHHTS--/--------TT-----HHHHHHHHHHHHHT-SS---B--HHHHHHHHHHHHHHHHHHHHTT--HHHHHHHHHHHHHHHHHHH--BSS-HHHHHHHHHHHHHHHTT---S--HHHHHHHHHHHHHHHHS---HHHHHHHHHHHHHHHHHHHHHHHTS--

Foldseek 3Di:
DPPPLPPLPQADADDLVNLVVLQVVLCVVDPDHKDFQDSVLSVVLRVVLSVQSSVCVVVVHDPLLNLLLSLVSSLLSLLVVVRMPDCSLVSSLSSSVVSCVVSVLAQDDDVVLSVLSSVVSVVCSVPPDDCVVCSVVSSVNSNVNSVVNVVVVVPDD/DPPPLPPLPLADADDLVNLVVLQVVLCVVDPDHKDFQDSVLSVVLRVVLSVQSSVCVVVVHDPLLNLLLSLVSSLLSLLVVVRMPDCSLVSSLSSSVVSCVVSVLAQDDDPVLSVLSSVVSVVCSVPPDDCVVCSVVSSVNSNVNSVVNVVVVVPDD